Protein AF-X1Q7R1-F1 (afdb_monomer_lite)

Organism: NCBI:txid412755

Structure (mmCIF, N/CA/C/O backbone):
data_AF-X1Q7R1-F1
#
_entry.id   AF-X1Q7R1-F1
#
loop_
_atom_site.group_PDB
_atom_site.id
_atom_site.type_symbol
_atom_site.label_atom_id
_atom_site.label_alt_id
_atom_site.label_comp_id
_atom_site.label_asym_id
_atom_site.label_entity_id
_atom_site.label_seq_id
_atom_site.pdbx_PDB_ins_code
_atom_site.Cartn_x
_atom_site.Cartn_y
_atom_site.Cartn_z
_atom_site.occupancy
_atom_site.B_iso_or_equiv
_atom_site.auth_seq_id
_atom_site.auth_comp_id
_atom_site.auth_asym_id
_atom_site.auth_atom_id
_atom_site.pdbx_PDB_model_num
ATOM 1 N N . GLY A 1 1 ? 44.145 34.426 -79.438 1.00 54.50 1 GLY A N 1
ATOM 2 C CA . GLY A 1 1 ? 45.336 33.985 -80.182 1.00 54.50 1 GLY A CA 1
ATOM 3 C C . GLY A 1 1 ? 45.996 35.184 -80.822 1.00 54.50 1 GLY A C 1
ATOM 4 O O . GLY A 1 1 ? 45.306 35.967 -81.462 1.00 54.50 1 GLY A O 1
ATOM 5 N N . ILE A 1 2 ? 47.296 35.369 -80.606 1.00 55.16 2 ILE A N 1
ATOM 6 C CA . ILE A 1 2 ? 48.091 36.354 -81.346 1.00 55.16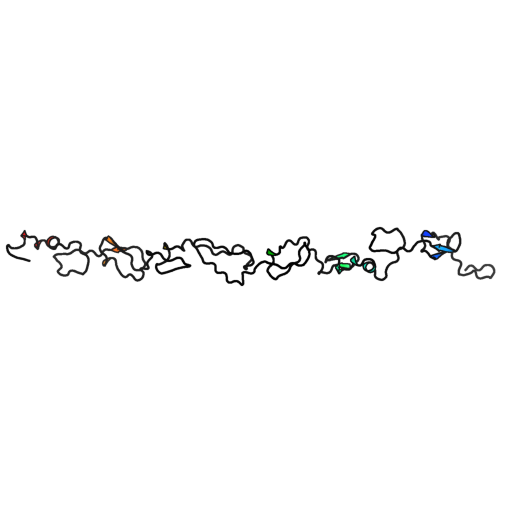 2 ILE A CA 1
ATOM 7 C C . ILE A 1 2 ? 48.319 35.793 -82.758 1.00 55.16 2 ILE A C 1
ATOM 9 O O . ILE A 1 2 ? 48.769 34.658 -82.904 1.00 55.16 2 ILE A O 1
ATOM 13 N N . THR A 1 3 ? 47.990 36.565 -83.794 1.00 56.38 3 THR A N 1
ATOM 14 C CA . THR A 1 3 ? 48.302 36.222 -85.189 1.00 56.38 3 THR A CA 1
ATOM 15 C C . THR A 1 3 ? 49.671 36.800 -85.524 1.00 56.38 3 THR A C 1
ATOM 17 O O . THR A 1 3 ? 49.836 38.018 -85.554 1.00 56.38 3 THR A O 1
ATOM 20 N N . ILE A 1 4 ? 50.654 35.942 -85.782 1.00 55.91 4 ILE A N 1
ATOM 21 C CA . ILE A 1 4 ? 51.990 36.339 -86.244 1.00 55.91 4 ILE A CA 1
ATOM 22 C C . ILE A 1 4 ? 52.207 35.717 -87.628 1.00 55.91 4 ILE A C 1
ATOM 24 O O . ILE A 1 4 ? 52.031 34.517 -87.815 1.00 55.91 4 ILE A O 1
ATOM 28 N N . PHE A 1 5 ? 52.539 36.558 -88.613 1.00 65.31 5 PHE A N 1
ATOM 29 C CA . PHE A 1 5 ? 52.793 36.182 -90.016 1.00 65.31 5 PHE A CA 1
ATOM 30 C C . PHE A 1 5 ? 51.680 35.365 -90.706 1.00 65.31 5 PHE A C 1
ATOM 32 O O . PHE A 1 5 ? 51.959 34.447 -91.468 1.00 65.31 5 PHE A O 1
ATOM 39 N N . GLY A 1 6 ? 50.407 35.701 -90.473 1.00 63.41 6 GLY A N 1
ATOM 40 C CA . GLY A 1 6 ? 49.283 35.133 -91.236 1.00 63.41 6 GLY A CA 1
ATOM 41 C C . GLY A 1 6 ? 48.842 33.724 -90.824 1.00 63.41 6 GLY A C 1
ATOM 42 O O . GLY A 1 6 ? 47.849 33.231 -91.353 1.00 63.41 6 GLY A O 1
ATOM 43 N N . PHE A 1 7 ? 49.505 33.106 -89.846 1.00 62.16 7 PHE A N 1
ATOM 44 C CA . PHE A 1 7 ? 49.029 31.885 -89.203 1.00 62.16 7 PHE A CA 1
ATOM 45 C C . PHE A 1 7 ? 48.271 32.258 -87.926 1.00 62.16 7 PHE A C 1
ATOM 47 O O . PHE A 1 7 ? 48.787 32.978 -87.067 1.00 62.16 7 PHE A O 1
ATOM 54 N N . ALA A 1 8 ? 47.023 31.800 -87.807 1.00 64.31 8 ALA A N 1
ATOM 55 C CA . ALA A 1 8 ? 46.281 31.917 -86.559 1.00 64.31 8 ALA A CA 1
ATOM 56 C C . ALA A 1 8 ? 46.995 31.068 -85.497 1.00 64.31 8 ALA A C 1
ATOM 58 O O . ALA A 1 8 ? 47.149 29.860 -85.675 1.00 64.31 8 ALA A O 1
ATOM 59 N N . GLY A 1 9 ? 47.466 31.694 -84.415 1.00 63.53 9 GLY A N 1
ATOM 60 C CA . GLY A 1 9 ? 47.992 30.952 -83.271 1.00 63.53 9 GLY A CA 1
ATOM 61 C C . GLY A 1 9 ? 46.927 29.998 -82.723 1.00 63.53 9 GLY A C 1
ATOM 62 O O . GLY A 1 9 ? 45.750 30.365 -82.675 1.00 63.53 9 GLY A O 1
ATOM 63 N N . SER A 1 10 ? 47.340 28.788 -82.327 1.00 66.06 10 SER A N 1
ATOM 64 C CA . SER A 1 10 ? 46.443 27.797 -81.720 1.00 66.06 10 SER A CA 1
ATOM 65 C C . SER A 1 10 ? 45.723 28.404 -80.513 1.00 66.06 10 SER A C 1
ATOM 67 O O . SER A 1 10 ? 46.339 29.092 -79.695 1.00 66.06 10 SER A O 1
ATOM 69 N N . ALA A 1 11 ? 44.415 28.167 -80.413 1.00 61.50 11 ALA A N 1
ATOM 70 C CA . ALA A 1 11 ? 43.611 28.616 -79.280 1.00 61.50 11 ALA A CA 1
ATOM 71 C C . ALA A 1 11 ? 43.957 27.870 -77.976 1.00 61.50 11 ALA A C 1
ATOM 73 O O . ALA A 1 11 ? 43.590 28.346 -76.908 1.00 61.50 11 ALA A O 1
ATOM 74 N N . ASP A 1 12 ? 44.717 26.773 -78.060 1.00 69.81 12 ASP A N 1
ATOM 75 C CA . ASP A 1 12 ? 44.981 25.867 -76.935 1.00 69.81 12 ASP A CA 1
ATOM 76 C C . ASP A 1 12 ? 46.267 26.191 -76.152 1.00 69.81 12 ASP A C 1
ATOM 78 O O . ASP A 1 12 ? 46.692 25.413 -75.295 1.00 69.81 12 ASP A O 1
ATOM 82 N N . VAL A 1 13 ? 46.910 27.336 -76.413 1.00 68.56 13 VAL A N 1
ATOM 83 C CA . VAL A 1 13 ? 48.087 27.770 -75.642 1.00 68.56 13 VAL A CA 1
ATOM 84 C C . VAL A 1 13 ? 47.630 28.342 -74.300 1.00 68.56 13 VAL A C 1
ATOM 86 O O . VAL A 1 13 ? 47.214 29.497 -74.217 1.00 68.56 13 VAL A O 1
ATOM 89 N N . HIS A 1 14 ? 47.722 27.527 -73.252 1.00 73.50 14 HIS A N 1
ATOM 90 C CA . HIS A 1 14 ? 47.430 27.928 -71.880 1.00 73.50 14 HIS A CA 1
ATOM 91 C C . HIS A 1 14 ? 48.724 28.339 -71.165 1.00 73.50 14 HIS A C 1
ATOM 93 O O . HIS A 1 14 ? 49.717 27.613 -71.199 1.00 73.50 14 HIS A O 1
ATOM 99 N N . ASP A 1 15 ? 48.719 29.512 -70.525 1.00 81.75 15 ASP A N 1
ATOM 100 C CA . ASP A 1 15 ? 49.804 29.929 -69.634 1.00 81.75 15 ASP A CA 1
ATOM 101 C C . ASP A 1 15 ? 49.715 29.130 -68.329 1.00 81.75 15 ASP A C 1
ATOM 103 O O . ASP A 1 15 ? 48.761 29.270 -67.565 1.00 81.75 15 ASP A O 1
ATOM 107 N N . ILE A 1 16 ? 50.708 28.275 -68.094 1.00 84.56 16 ILE A N 1
ATOM 108 C CA . ILE A 1 16 ? 50.808 27.435 -66.896 1.00 84.56 16 ILE A CA 1
ATOM 109 C C . ILE A 1 16 ? 51.836 27.964 -65.892 1.00 84.56 16 ILE A C 1
ATOM 111 O O . ILE A 1 16 ? 52.126 27.280 -64.918 1.00 84.56 16 ILE A O 1
ATOM 115 N N . SER A 1 17 ? 52.394 29.164 -66.092 1.00 84.69 17 SER A N 1
ATOM 116 C CA . SER A 1 17 ? 53.493 29.705 -65.271 1.00 84.69 17 SER A CA 1
ATOM 117 C C . SER A 1 17 ? 53.159 29.865 -63.780 1.00 84.69 17 SER A C 1
ATOM 119 O O . SER A 1 17 ? 54.070 29.907 -62.956 1.00 84.69 17 SER A O 1
ATOM 121 N N . GLY A 1 18 ? 51.870 29.911 -63.426 1.00 85.56 18 GLY A N 1
ATOM 122 C CA . GLY A 1 18 ? 51.379 29.955 -62.045 1.00 85.56 18 GLY A CA 1
ATOM 123 C C . GLY A 1 18 ? 51.021 28.598 -61.423 1.00 85.56 18 GLY A C 1
ATOM 124 O O . GLY A 1 18 ? 50.529 28.579 -60.298 1.00 85.56 18 GLY A O 1
ATOM 125 N N . ALA A 1 19 ? 51.208 27.474 -62.122 1.00 88.06 19 ALA A N 1
ATOM 126 C CA . ALA A 1 19 ? 50.855 26.155 -61.599 1.00 88.06 19 ALA A CA 1
ATOM 127 C C . ALA A 1 19 ? 51.836 25.697 -60.501 1.00 88.06 19 ALA A C 1
ATOM 129 O O . ALA A 1 19 ? 53.045 25.642 -60.726 1.00 88.06 19 ALA A O 1
ATOM 130 N N . THR A 1 20 ? 51.312 25.336 -59.324 1.00 90.12 20 THR A N 1
ATOM 131 C CA . THR A 1 20 ? 52.113 24.922 -58.152 1.00 90.12 20 THR A CA 1
ATOM 132 C C . THR A 1 20 ? 51.931 23.463 -57.743 1.00 90.12 20 THR A C 1
ATOM 134 O O . THR A 1 20 ? 52.657 23.006 -56.867 1.00 90.12 20 THR A O 1
ATOM 137 N N . ALA A 1 21 ? 50.982 22.745 -58.350 1.00 89.50 21 ALA A N 1
ATOM 138 C CA . ALA A 1 21 ? 50.680 21.364 -57.993 1.00 89.50 21 ALA A CA 1
ATOM 139 C C . ALA A 1 21 ? 51.880 20.434 -58.239 1.00 89.50 21 ALA A C 1
ATOM 141 O O . ALA A 1 21 ? 52.551 20.519 -59.275 1.00 89.50 21 ALA A O 1
ATOM 142 N N . ILE A 1 22 ? 52.127 19.523 -57.301 1.00 89.94 22 ILE A N 1
ATOM 143 C CA . ILE A 1 22 ? 53.096 18.425 -57.446 1.00 89.94 22 ILE A CA 1
ATOM 144 C C . ILE A 1 22 ? 52.381 17.078 -57.613 1.00 89.94 22 ILE A C 1
ATOM 146 O O . ILE A 1 22 ? 51.197 16.964 -57.324 1.00 89.94 22 ILE A O 1
ATOM 150 N N . GLU A 1 23 ? 53.099 16.032 -58.042 1.00 90.12 23 GLU A N 1
ATOM 151 C CA . GLU A 1 23 ? 52.512 14.690 -58.242 1.00 90.12 23 GLU A CA 1
ATOM 152 C C . GLU A 1 23 ? 51.790 14.178 -56.986 1.00 90.12 23 GLU A C 1
ATOM 154 O O . GLU A 1 23 ? 50.671 13.693 -57.086 1.00 90.12 23 GLU A O 1
ATOM 159 N N . ALA A 1 24 ? 52.358 14.396 -55.795 1.00 89.75 24 ALA A N 1
ATOM 160 C CA . ALA A 1 24 ? 51.752 13.981 -54.526 1.00 89.75 24 ALA A CA 1
ATOM 161 C C . ALA A 1 24 ? 50.491 14.775 -54.118 1.00 89.75 24 ALA A C 1
ATOM 163 O O . ALA A 1 24 ? 49.830 14.404 -53.152 1.00 89.75 24 ALA A O 1
ATOM 164 N N . GLU A 1 25 ? 50.165 15.870 -54.812 1.00 89.94 25 GLU A N 1
ATOM 165 C CA . GLU A 1 25 ? 48.975 16.702 -54.568 1.00 89.94 25 GLU A CA 1
ATOM 166 C C . GLU A 1 25 ? 47.836 16.417 -55.559 1.00 89.94 25 GLU A C 1
ATOM 168 O O . GLU A 1 25 ? 46.730 16.931 -55.392 1.00 89.94 25 GLU A O 1
ATOM 173 N N . VAL A 1 26 ? 48.089 15.587 -56.573 1.00 91.19 26 VAL A N 1
ATOM 174 C CA . VAL A 1 26 ? 47.114 15.203 -57.597 1.00 91.19 26 VAL A CA 1
ATOM 175 C C . VAL A 1 26 ? 46.767 13.728 -57.417 1.00 91.19 26 VAL A C 1
ATOM 177 O O . VAL A 1 26 ? 47.651 12.919 -57.136 1.00 91.19 26 VAL A O 1
ATOM 180 N N . ILE A 1 27 ? 45.480 13.393 -57.552 1.00 91.06 27 ILE A N 1
ATOM 181 C CA . ILE A 1 27 ? 44.954 12.025 -57.410 1.00 91.06 27 ILE A CA 1
ATOM 182 C C . ILE A 1 27 ? 45.716 11.071 -58.338 1.00 91.06 27 ILE A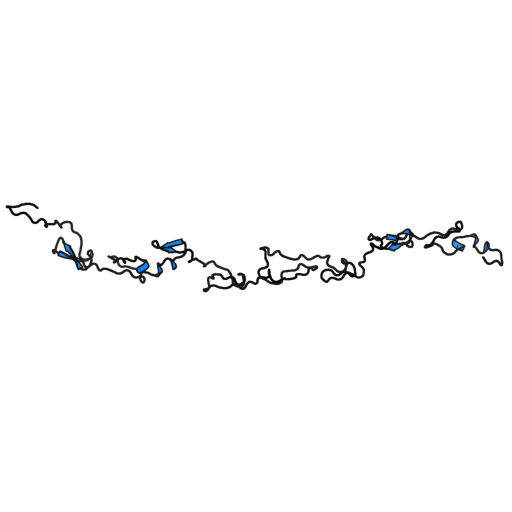 C 1
ATOM 184 O O . ILE A 1 27 ? 46.069 11.437 -59.459 1.00 91.06 27 ILE A O 1
ATOM 188 N N . GLU A 1 28 ? 46.000 9.867 -57.848 1.00 91.62 28 GLU A N 1
ATOM 189 C CA . GLU A 1 28 ? 46.624 8.796 -58.622 1.00 91.62 28 GLU A CA 1
ATOM 190 C C . GLU A 1 28 ? 45.906 8.593 -59.965 1.00 91.62 28 GLU A C 1
ATOM 192 O O . GLU A 1 28 ? 44.681 8.669 -60.048 1.00 91.62 28 GLU A O 1
ATOM 197 N N . ASP A 1 29 ? 46.686 8.391 -61.026 1.00 91.44 29 ASP A N 1
ATOM 198 C CA . ASP A 1 29 ? 46.235 8.238 -62.417 1.00 91.44 29 ASP A CA 1
ATOM 199 C C . ASP A 1 29 ? 45.603 9.479 -63.089 1.00 91.44 29 ASP A C 1
ATOM 201 O O . ASP A 1 29 ? 45.438 9.484 -64.312 1.00 91.44 29 ASP A O 1
ATOM 205 N N . GLU A 1 30 ? 45.349 10.577 -62.366 1.00 93.12 30 GLU A N 1
ATOM 206 C CA . GLU A 1 30 ? 44.906 11.844 -62.966 1.00 93.12 30 GLU A CA 1
ATOM 207 C C . GLU A 1 30 ? 46.080 12.641 -63.549 1.00 93.12 30 GLU A C 1
ATOM 209 O O . GLU A 1 30 ? 47.148 12.766 -62.943 1.00 93.12 30 GLU A O 1
ATOM 214 N N . THR A 1 31 ? 45.892 13.220 -64.740 1.00 92.94 31 THR A N 1
ATOM 215 C CA . THR A 1 31 ? 46.953 13.977 -65.429 1.00 92.94 31 THR A CA 1
ATOM 216 C C . THR A 1 31 ? 46.813 15.485 -65.261 1.00 92.94 31 THR A C 1
ATOM 218 O O . THR A 1 31 ? 45.710 16.025 -65.328 1.00 92.94 31 THR A O 1
ATOM 221 N N . PHE A 1 32 ? 47.937 16.191 -65.130 1.00 90.12 32 PHE A N 1
ATOM 222 C CA . PHE A 1 32 ? 47.973 17.651 -65.044 1.00 90.12 32 PHE A CA 1
ATOM 223 C C . PHE A 1 32 ? 49.158 18.249 -65.815 1.00 90.12 32 PHE A C 1
ATOM 225 O O . PHE A 1 32 ? 50.184 17.601 -66.036 1.00 90.12 32 PHE A O 1
ATOM 232 N N . TYR A 1 33 ? 49.022 19.512 -66.230 1.00 87.50 33 TYR A N 1
ATOM 233 C CA . TYR A 1 33 ? 50.104 20.266 -66.865 1.00 87.50 33 TYR A CA 1
ATOM 234 C C . TYR A 1 33 ? 51.007 20.898 -65.802 1.00 87.50 33 TYR A C 1
ATOM 236 O O . TYR A 1 33 ? 50.552 21.723 -65.011 1.00 87.50 33 TYR A O 1
ATOM 244 N N . ALA A 1 34 ? 52.294 20.545 -65.809 1.00 85.69 34 ALA A N 1
ATOM 245 C CA . ALA A 1 34 ? 53.288 21.103 -64.898 1.00 85.69 34 ALA A CA 1
ATOM 246 C C . ALA A 1 34 ? 54.211 22.108 -65.607 1.00 85.69 34 ALA A C 1
ATOM 248 O O . ALA A 1 34 ? 54.550 21.939 -66.778 1.00 85.69 34 ALA A O 1
ATOM 249 N N . VAL A 1 35 ? 54.684 23.124 -64.870 1.00 84.00 35 VAL A N 1
ATOM 250 C CA . VAL A 1 35 ? 55.625 24.154 -65.372 1.00 84.00 35 VAL A CA 1
ATOM 251 C C . VAL A 1 35 ? 56.908 23.535 -65.946 1.00 84.00 35 VAL A C 1
ATOM 253 O O . VAL A 1 35 ? 57.518 24.084 -66.861 1.00 84.00 35 VAL A O 1
ATOM 256 N N . SER A 1 36 ? 57.315 22.375 -65.423 1.00 76.25 36 SER A N 1
ATOM 257 C CA . SER A 1 36 ? 58.468 21.599 -65.877 1.00 76.25 36 SER A CA 1
ATOM 258 C C . SER A 1 36 ? 58.073 20.136 -66.070 1.00 76.25 36 SER A C 1
ATOM 260 O O . SER A 1 36 ? 57.360 19.574 -65.240 1.00 76.25 36 SER A O 1
ATOM 262 N N . GLY A 1 37 ? 58.553 19.514 -67.150 1.00 72.44 37 GLY A N 1
ATOM 263 C CA . GLY A 1 37 ? 58.340 18.087 -67.424 1.00 72.44 37 GLY A CA 1
ATOM 264 C C . GLY A 1 37 ? 57.103 17.742 -68.260 1.00 72.44 37 GLY A C 1
ATOM 265 O O . GLY A 1 37 ? 56.910 16.572 -68.567 1.00 72.44 37 GLY A O 1
ATOM 266 N N . GLY A 1 38 ? 56.307 18.726 -68.693 1.00 83.12 38 GLY A N 1
ATOM 267 C CA . GLY A 1 38 ? 55.138 18.492 -69.547 1.00 83.12 38 GLY A CA 1
ATOM 268 C C . GLY A 1 38 ? 53.928 17.963 -68.771 1.00 83.12 38 GLY A C 1
ATOM 269 O O . GLY A 1 38 ? 53.628 18.453 -67.683 1.00 83.12 38 GLY A O 1
ATOM 270 N N . ILE A 1 39 ? 53.205 17.003 -69.357 1.00 88.31 39 ILE A N 1
ATOM 271 C CA . ILE A 1 39 ? 52.073 16.333 -68.701 1.00 88.31 39 ILE A CA 1
ATOM 272 C C . ILE A 1 39 ? 52.629 15.351 -67.667 1.00 88.31 39 ILE A C 1
ATOM 274 O O . ILE A 1 39 ? 53.458 14.507 -68.005 1.00 88.31 39 ILE A O 1
ATOM 278 N N . ARG A 1 40 ? 52.164 15.463 -66.422 1.00 91.56 40 ARG A N 1
ATOM 279 C CA . ARG A 1 40 ? 52.506 14.563 -65.313 1.00 91.56 40 ARG A CA 1
ATOM 280 C C . ARG A 1 40 ? 51.253 13.861 -64.810 1.00 91.56 40 ARG A C 1
ATOM 282 O O . ARG A 1 40 ? 50.147 14.347 -65.037 1.00 91.56 40 ARG A O 1
ATOM 289 N N . THR A 1 41 ? 51.450 12.754 -64.110 1.00 93.25 41 THR A N 1
ATOM 290 C CA . THR A 1 41 ? 50.382 11.971 -63.483 1.00 93.25 41 THR A CA 1
ATOM 291 C C . THR A 1 41 ? 50.496 12.098 -61.970 1.00 93.25 41 THR A C 1
ATOM 293 O O . THR A 1 41 ? 51.605 12.067 -61.434 1.00 93.25 41 THR A O 1
ATOM 296 N N . GLY A 1 42 ? 49.370 12.289 -61.289 1.00 93.12 42 GLY A N 1
ATOM 297 C CA . GLY A 1 42 ? 49.305 12.333 -59.837 1.00 93.12 42 GLY A CA 1
ATOM 298 C C . GLY A 1 42 ? 49.689 11.007 -59.186 1.00 93.12 42 GLY A C 1
ATOM 299 O O . GLY A 1 42 ? 49.641 9.946 -59.805 1.00 93.12 42 GLY A O 1
ATOM 300 N N . THR A 1 43 ? 50.096 11.080 -57.924 1.00 92.06 43 THR A N 1
ATOM 301 C CA . THR A 1 43 ? 50.469 9.932 -57.088 1.00 92.06 43 THR A CA 1
ATOM 302 C C . THR A 1 43 ? 49.764 9.947 -55.734 1.00 92.06 43 THR A C 1
ATOM 304 O O . THR A 1 43 ? 50.108 9.147 -54.864 1.00 92.06 43 THR A O 1
ATOM 307 N N . MET A 1 44 ? 48.811 10.861 -55.506 1.00 89.88 44 MET A N 1
ATOM 308 C CA . MET A 1 44 ? 48.042 10.884 -54.265 1.00 89.88 44 MET A CA 1
ATOM 309 C C . MET A 1 44 ? 47.094 9.680 -54.231 1.00 89.88 44 MET A C 1
ATOM 311 O O . MET A 1 44 ? 46.168 9.619 -55.043 1.00 89.88 44 MET A O 1
ATOM 315 N N . PRO A 1 45 ? 47.271 8.747 -53.284 1.00 88.06 45 PRO A N 1
ATOM 316 C CA . PRO A 1 45 ? 46.411 7.580 -53.209 1.00 88.06 45 PRO A CA 1
ATOM 317 C C . PRO A 1 45 ? 45.004 7.985 -52.769 1.00 88.06 45 PRO A C 1
ATOM 319 O O . PRO A 1 45 ? 44.828 8.864 -51.921 1.00 88.06 45 PRO A O 1
ATOM 322 N N . ILE A 1 46 ? 44.001 7.285 -53.293 1.00 85.31 46 ILE A N 1
ATOM 323 C CA . ILE A 1 46 ? 42.648 7.320 -52.740 1.00 85.31 46 ILE A CA 1
ATOM 324 C C . ILE A 1 46 ? 42.608 6.356 -51.555 1.00 85.31 46 ILE A C 1
ATOM 326 O O . ILE A 1 46 ? 42.835 5.157 -51.713 1.00 85.31 46 ILE A O 1
ATOM 330 N N . VAL A 1 47 ? 42.318 6.879 -50.364 1.00 83.88 47 VAL A N 1
ATOM 331 C CA . VAL A 1 47 ? 42.270 6.076 -49.135 1.00 83.88 47 VAL A CA 1
ATOM 332 C C . VAL A 1 47 ? 40.826 5.887 -48.682 1.00 83.88 47 VAL A C 1
ATOM 334 O O . VAL A 1 47 ? 40.097 6.860 -48.485 1.00 83.88 47 VAL A O 1
ATOM 337 N N . GLU A 1 48 ? 40.413 4.641 -48.463 1.00 80.62 48 GLU A N 1
ATOM 338 C CA . GLU A 1 48 ? 39.096 4.332 -47.899 1.00 80.62 48 GLU A CA 1
ATOM 339 C C . GLU A 1 48 ? 39.014 4.694 -46.407 1.00 80.62 48 GLU A C 1
ATOM 341 O O . GLU A 1 48 ? 39.959 4.495 -45.639 1.00 80.62 48 GLU A O 1
ATOM 346 N N . ILE A 1 49 ? 37.857 5.208 -45.988 1.00 83.50 49 ILE A N 1
ATOM 347 C CA . ILE A 1 49 ? 37.508 5.377 -44.572 1.00 83.50 49 ILE A CA 1
ATOM 348 C C . ILE A 1 49 ? 36.834 4.083 -44.103 1.00 83.50 49 ILE A C 1
ATOM 350 O O . ILE A 1 49 ? 35.944 3.578 -44.783 1.00 83.50 49 ILE A O 1
ATOM 354 N N . THR A 1 50 ? 37.233 3.540 -42.948 1.00 80.12 50 THR A N 1
ATOM 355 C CA . THR A 1 50 ? 36.688 2.275 -42.419 1.00 80.12 50 THR A CA 1
ATOM 356 C C . THR A 1 50 ? 36.342 2.398 -40.936 1.00 80.12 50 THR A C 1
ATOM 358 O O . THR A 1 50 ? 37.083 2.994 -40.169 1.00 80.12 50 THR A O 1
ATOM 361 N N . ALA A 1 51 ? 35.269 1.770 -40.464 1.00 81.81 51 ALA A N 1
ATOM 362 C CA . ALA A 1 51 ? 34.833 1.877 -39.062 1.00 81.81 51 ALA A CA 1
ATOM 363 C C . ALA A 1 51 ? 35.806 1.309 -37.993 1.00 81.81 51 ALA A C 1
ATOM 365 O O . ALA A 1 51 ? 35.443 1.197 -36.827 1.00 81.81 51 ALA A O 1
ATOM 366 N N . VAL A 1 52 ? 37.019 0.885 -38.365 1.00 78.25 52 VAL A N 1
ATOM 367 C CA . VAL A 1 52 ? 37.946 0.130 -37.500 1.00 78.25 52 VAL A CA 1
ATOM 368 C C . VAL A 1 52 ? 39.117 0.979 -36.989 1.00 78.25 52 VAL A C 1
ATOM 370 O O . VAL A 1 52 ? 39.879 0.522 -36.139 1.00 78.25 52 VAL A O 1
ATOM 373 N N . ASN A 1 53 ? 39.303 2.196 -37.506 1.00 71.25 53 ASN A N 1
ATOM 374 C CA . ASN A 1 53 ? 40.428 3.049 -37.137 1.00 71.25 53 ASN A CA 1
ATOM 375 C C . ASN A 1 53 ? 40.006 4.522 -37.083 1.00 71.25 53 ASN A C 1
ATOM 377 O O . ASN A 1 53 ? 39.513 5.053 -38.072 1.00 71.25 53 ASN A O 1
ATOM 381 N N . ASP A 1 54 ? 40.250 5.182 -35.953 1.00 78.31 54 ASP A N 1
ATOM 382 C CA . ASP A 1 54 ? 39.979 6.616 -35.773 1.00 78.31 54 ASP A CA 1
ATOM 383 C C . ASP A 1 54 ? 41.120 7.496 -36.322 1.00 78.31 54 ASP A C 1
ATOM 385 O O . ASP A 1 54 ? 40.971 8.710 -36.475 1.00 78.31 54 ASP A O 1
ATOM 389 N N . ASN A 1 55 ? 42.268 6.892 -36.647 1.00 81.69 55 ASN A N 1
ATOM 390 C CA . ASN A 1 55 ? 43.436 7.575 -37.187 1.00 81.69 55 ASN A CA 1
ATOM 391 C C . ASN A 1 55 ? 43.528 7.395 -38.705 1.00 81.69 55 ASN A C 1
ATOM 393 O O . ASN A 1 55 ? 43.838 6.309 -39.200 1.00 81.69 55 ASN A O 1
ATOM 397 N N . TYR A 1 56 ? 43.392 8.505 -39.428 1.00 81.38 56 TYR A N 1
ATOM 398 C CA . TYR A 1 56 ? 43.586 8.565 -40.875 1.00 81.38 56 TYR A CA 1
ATOM 399 C C . TYR A 1 56 ? 44.796 9.419 -41.234 1.00 81.38 56 TYR A C 1
ATOM 401 O O . TYR A 1 56 ? 45.071 10.439 -40.599 1.00 81.38 56 TYR A O 1
ATOM 409 N N . LEU A 1 57 ? 45.535 8.983 -42.257 1.00 79.00 57 LEU A N 1
ATOM 410 C CA . LEU A 1 57 ? 46.584 9.800 -42.859 1.00 79.00 57 LEU A CA 1
ATOM 411 C C . LEU A 1 57 ? 45.945 11.005 -43.553 1.00 79.00 57 LEU A C 1
ATOM 413 O O . LEU A 1 57 ? 44.874 10.886 -44.138 1.00 79.00 57 LEU A O 1
ATOM 417 N N . ALA A 1 58 ? 46.614 12.157 -43.511 1.00 76.00 58 ALA A N 1
ATOM 418 C CA . ALA A 1 58 ? 46.169 13.320 -44.269 1.00 76.00 58 ALA A CA 1
ATOM 419 C C . ALA A 1 58 ? 46.205 13.010 -45.776 1.00 76.00 58 ALA A C 1
ATOM 421 O O . ALA A 1 58 ? 47.221 12.529 -46.279 1.00 76.00 58 ALA A O 1
ATOM 422 N N . GLY A 1 59 ? 45.118 13.300 -46.489 1.00 79.88 59 GLY A N 1
ATOM 423 C CA . GLY A 1 59 ? 45.009 13.030 -47.920 1.00 79.88 59 GLY A CA 1
ATOM 424 C C . GLY A 1 59 ? 43.570 13.081 -48.425 1.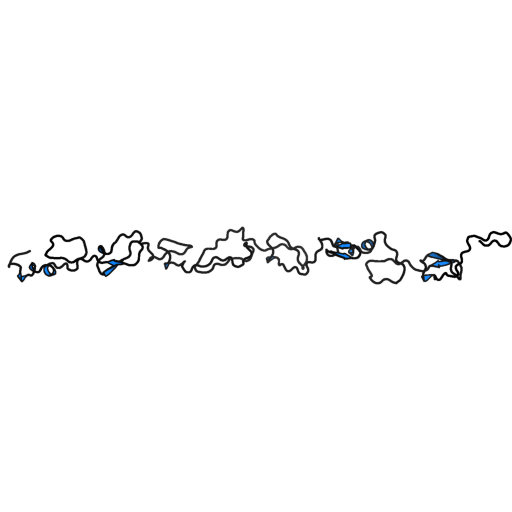00 79.88 59 GLY A C 1
ATOM 425 O O . GLY A 1 59 ? 42.669 13.564 -47.734 1.00 79.88 59 GLY A O 1
ATOM 426 N N . TYR A 1 60 ? 43.369 12.591 -49.648 1.00 83.88 60 TYR A N 1
ATOM 427 C CA . TYR A 1 60 ? 42.051 12.451 -50.253 1.00 83.88 60 TYR A CA 1
ATOM 428 C C . TYR A 1 60 ? 41.401 11.126 -49.841 1.00 83.88 60 TYR A C 1
ATOM 430 O O . TYR A 1 60 ? 41.971 10.047 -50.018 1.00 83.88 60 TYR A O 1
ATOM 438 N N . HIS A 1 61 ? 40.173 11.217 -49.338 1.00 85.88 61 HIS A N 1
ATOM 439 C CA . HIS A 1 61 ? 39.345 10.067 -49.008 1.00 85.88 61 HIS A CA 1
ATOM 440 C C . HIS A 1 61 ? 38.137 10.024 -49.933 1.00 85.88 61 HIS A C 1
ATOM 442 O O . HIS A 1 61 ? 37.408 11.014 -50.047 1.00 85.88 61 HIS A O 1
ATOM 448 N N . ALA A 1 62 ? 37.908 8.878 -50.573 1.00 82.00 62 ALA A N 1
ATOM 449 C CA . ALA A 1 62 ? 36.683 8.679 -51.332 1.00 82.00 62 ALA A CA 1
ATOM 450 C C . ALA A 1 62 ? 35.488 8.674 -50.367 1.00 82.00 62 ALA A C 1
ATOM 452 O O . ALA A 1 62 ? 35.462 7.921 -49.394 1.00 82.00 62 ALA A O 1
ATOM 453 N N . GLY A 1 63 ? 34.508 9.541 -50.622 1.00 78.25 63 GLY A N 1
ATOM 454 C CA . GLY A 1 63 ? 33.242 9.521 -49.895 1.00 78.25 63 GLY A CA 1
ATOM 455 C C . GLY A 1 63 ? 32.365 8.353 -50.343 1.00 78.25 63 GLY A C 1
ATOM 456 O O . GLY A 1 63 ? 32.400 7.956 -51.506 1.00 78.25 63 GLY A O 1
ATOM 457 N N . ASP A 1 64 ? 31.535 7.844 -49.435 1.00 80.94 64 ASP A N 1
ATOM 458 C CA . ASP A 1 64 ? 30.505 6.856 -49.755 1.00 80.94 64 ASP A CA 1
ATOM 459 C C . ASP A 1 64 ? 29.170 7.559 -50.063 1.00 80.94 64 ASP A C 1
ATOM 461 O O . ASP A 1 64 ? 28.749 8.466 -49.338 1.00 80.94 64 ASP A O 1
ATOM 465 N N . GLY A 1 65 ? 28.482 7.146 -51.134 1.00 80.94 65 GLY A N 1
ATOM 466 C CA . GLY A 1 65 ? 27.191 7.717 -51.541 1.00 80.94 65 GLY A CA 1
ATOM 467 C C . GLY A 1 65 ? 26.059 7.512 -50.521 1.00 80.94 65 GLY A C 1
ATOM 468 O O . GLY A 1 65 ? 25.068 8.241 -50.556 1.00 80.94 65 GLY A O 1
ATOM 469 N N . GLY A 1 66 ? 26.208 6.554 -49.603 1.00 81.94 66 GLY A N 1
ATOM 470 C CA . GLY A 1 66 ? 25.340 6.313 -48.450 1.00 81.94 66 GLY A CA 1
ATOM 471 C C . GLY A 1 66 ? 25.733 7.082 -47.179 1.00 81.94 66 GLY A C 1
ATOM 472 O O . GLY A 1 66 ? 25.030 6.987 -46.172 1.00 81.94 66 GLY A O 1
ATOM 473 N N . GLY A 1 67 ? 26.816 7.867 -47.210 1.00 84.31 67 GLY A N 1
ATOM 474 C CA . GLY A 1 67 ? 27.297 8.673 -46.085 1.00 84.31 67 GLY A CA 1
ATOM 475 C C . GLY A 1 67 ? 27.969 7.862 -44.967 1.00 84.31 67 GLY A C 1
ATOM 476 O O . GLY A 1 67 ? 28.247 6.675 -45.102 1.00 84.31 67 GLY A O 1
ATOM 477 N N . LEU A 1 68 ? 28.229 8.504 -43.822 1.00 83.69 68 LEU A N 1
ATOM 478 C CA . LEU A 1 68 ? 28.987 7.895 -42.714 1.00 83.69 68 LEU A CA 1
ATOM 479 C C . LEU A 1 68 ? 28.322 6.645 -42.111 1.00 83.69 68 LEU A C 1
ATOM 481 O O . LEU A 1 68 ? 29.024 5.758 -41.641 1.00 83.69 68 LEU A O 1
ATOM 485 N N . ALA A 1 69 ? 26.991 6.536 -42.154 1.00 83.00 69 ALA A N 1
ATOM 486 C CA . ALA A 1 69 ? 26.281 5.352 -41.660 1.00 83.00 69 ALA A CA 1
ATOM 487 C C . ALA A 1 69 ? 26.439 4.117 -42.567 1.00 83.00 69 ALA A C 1
ATOM 489 O O . ALA A 1 69 ? 26.207 2.998 -42.113 1.00 83.00 69 ALA A O 1
ATOM 490 N N . ALA A 1 70 ? 26.826 4.305 -43.835 1.00 85.50 70 ALA A N 1
ATOM 491 C CA . ALA A 1 70 ? 27.213 3.202 -44.714 1.00 85.50 70 ALA A CA 1
ATOM 492 C C . ALA A 1 70 ? 28.622 2.683 -44.384 1.00 85.50 70 ALA A C 1
ATOM 494 O O . ALA A 1 70 ? 28.899 1.500 -44.564 1.00 85.50 70 ALA A O 1
ATOM 495 N N . ILE A 1 71 ? 29.481 3.559 -43.855 1.00 87.06 71 ILE A N 1
ATOM 496 C CA . ILE A 1 71 ? 30.848 3.235 -43.436 1.00 87.06 71 ILE A CA 1
ATOM 497 C C . ILE A 1 71 ? 30.854 2.577 -42.049 1.00 87.06 71 ILE A C 1
ATOM 499 O O . ILE A 1 71 ? 31.531 1.567 -41.861 1.00 87.06 71 ILE A O 1
ATOM 503 N N . ASP A 1 72 ? 30.090 3.114 -41.089 1.00 89.06 72 ASP A N 1
ATOM 504 C CA . ASP A 1 72 ? 29.925 2.547 -39.747 1.00 89.06 72 ASP A CA 1
ATOM 505 C C . ASP A 1 72 ? 28.445 2.338 -39.408 1.00 89.06 72 ASP A C 1
ATOM 507 O O . ASP A 1 72 ? 27.703 3.272 -39.091 1.00 89.06 72 ASP A O 1
ATOM 511 N N . VAL A 1 73 ? 28.026 1.072 -39.409 1.00 88.06 73 VAL A N 1
ATOM 512 C CA . VAL A 1 73 ? 26.664 0.667 -39.038 1.00 88.06 73 VAL A CA 1
ATOM 513 C C . VAL A 1 73 ? 26.309 1.048 -37.595 1.00 88.06 73 VAL A C 1
ATOM 515 O O . VAL A 1 73 ? 25.130 1.219 -37.275 1.00 88.06 73 VAL A O 1
ATOM 518 N N . ASN A 1 74 ? 27.301 1.234 -36.716 1.00 88.88 74 ASN A N 1
ATOM 519 C CA . ASN A 1 74 ? 27.060 1.670 -35.345 1.00 88.88 74 ASN A CA 1
ATOM 520 C C . ASN A 1 74 ? 26.550 3.115 -35.277 1.00 88.88 74 ASN A C 1
ATOM 522 O O . ASN A 1 74 ? 25.870 3.452 -34.312 1.00 88.88 74 ASN A O 1
ATOM 526 N N . LEU A 1 75 ? 26.764 3.934 -36.315 1.00 90.12 75 LEU A N 1
ATOM 527 C CA . LEU A 1 75 ? 26.232 5.298 -36.407 1.00 90.12 75 LEU A CA 1
ATOM 528 C C . LEU A 1 75 ? 24.722 5.342 -36.727 1.00 90.12 75 LEU A C 1
ATOM 530 O O . LEU A 1 75 ? 24.119 6.414 -36.799 1.00 90.12 75 LEU A O 1
ATOM 534 N N . ALA A 1 76 ? 24.068 4.190 -36.899 1.00 90.31 76 ALA A N 1
ATOM 535 C CA . ALA A 1 76 ? 22.620 4.135 -37.050 1.00 90.31 76 ALA A CA 1
ATOM 536 C C . ALA A 1 76 ? 21.903 4.762 -35.840 1.00 90.31 76 ALA A C 1
ATOM 538 O O . ALA A 1 76 ? 22.240 4.495 -34.688 1.00 90.31 76 ALA A O 1
ATOM 539 N N . ALA A 1 77 ? 20.835 5.527 -36.102 1.00 91.38 77 ALA A N 1
ATOM 540 C CA . ALA A 1 77 ? 20.054 6.210 -35.065 1.00 91.38 77 ALA A CA 1
ATOM 541 C C . ALA A 1 77 ? 19.614 5.275 -33.922 1.00 91.38 77 ALA A C 1
ATOM 543 O O . ALA A 1 77 ? 19.606 5.680 -32.767 1.00 91.38 77 ALA A O 1
ATOM 544 N N . ALA A 1 78 ? 19.310 4.008 -34.224 1.00 92.81 78 ALA A N 1
ATOM 545 C CA . ALA A 1 78 ? 18.900 2.999 -33.245 1.00 92.81 78 ALA A CA 1
ATOM 546 C C . ALA A 1 78 ? 19.964 2.652 -32.182 1.00 92.81 78 ALA A C 1
ATOM 548 O O . ALA A 1 78 ? 19.618 2.044 -31.174 1.00 92.81 78 ALA A O 1
ATOM 549 N N . ASN A 1 79 ? 21.225 3.036 -32.389 1.00 93.38 79 ASN A N 1
ATOM 550 C CA . ASN A 1 79 ? 22.319 2.827 -31.438 1.00 93.38 79 ASN A CA 1
ATOM 551 C C . ASN A 1 79 ? 22.667 4.102 -30.652 1.00 93.38 79 ASN A C 1
ATOM 553 O O . ASN A 1 79 ? 23.509 4.068 -29.757 1.00 93.38 79 ASN A O 1
ATOM 557 N N . ILE A 1 80 ? 22.042 5.232 -30.990 1.00 94.56 80 ILE A N 1
ATOM 558 C CA . ILE A 1 80 ? 22.312 6.539 -30.395 1.00 94.56 80 ILE A CA 1
ATOM 559 C C . ILE A 1 80 ? 21.269 6.810 -29.311 1.00 94.56 80 ILE A C 1
ATOM 561 O O . ILE A 1 80 ? 20.072 6.600 -29.513 1.00 94.56 80 ILE A O 1
ATOM 565 N N . LEU A 1 81 ? 21.722 7.301 -28.156 1.00 95.56 81 LEU A N 1
ATOM 566 C CA . LEU A 1 81 ? 20.848 7.676 -27.047 1.00 95.56 81 LEU A CA 1
ATOM 567 C C . LEU A 1 81 ? 19.828 8.745 -27.474 1.00 95.56 81 LEU A C 1
ATOM 569 O O . LEU A 1 81 ? 20.167 9.691 -28.186 1.00 95.56 81 LEU A O 1
ATOM 573 N N . SER A 1 82 ? 18.581 8.609 -27.019 1.00 95.69 82 SER A N 1
ATOM 574 C CA . SER A 1 82 ? 17.493 9.544 -27.312 1.00 95.69 82 SER A CA 1
ATOM 575 C C . SER A 1 82 ? 17.916 11.000 -27.107 1.00 95.69 82 SER A C 1
ATOM 577 O O . SER A 1 82 ? 18.388 11.378 -26.037 1.00 95.69 82 SER A O 1
ATOM 579 N N . GLY A 1 83 ? 17.697 11.836 -28.124 1.00 92.50 83 GLY A N 1
ATOM 580 C CA . GLY A 1 83 ? 18.013 13.268 -28.074 1.00 92.50 83 GLY A CA 1
ATOM 581 C C . GLY A 1 83 ? 19.489 13.619 -28.299 1.00 92.50 83 GLY A C 1
ATOM 582 O O . GLY A 1 83 ? 19.798 14.797 -28.477 1.00 92.50 83 GLY A O 1
ATOM 583 N N . VAL A 1 84 ? 20.392 12.635 -28.365 1.00 96.31 84 VAL A N 1
ATOM 584 C CA . VAL A 1 84 ? 21.777 12.842 -28.808 1.00 96.31 84 VAL A CA 1
ATOM 585 C C . VAL A 1 84 ? 21.806 12.910 -30.335 1.00 96.31 84 VAL A C 1
ATOM 587 O O . VAL A 1 84 ? 21.181 12.095 -31.013 1.00 96.31 84 VAL A O 1
ATOM 590 N N . ASN A 1 85 ? 22.520 13.901 -30.873 1.00 94.06 85 ASN A N 1
ATOM 591 C CA . ASN A 1 85 ? 22.742 14.077 -32.306 1.00 94.06 85 ASN A CA 1
ATOM 592 C C . ASN A 1 85 ? 24.220 13.829 -32.623 1.00 94.06 85 ASN A C 1
ATOM 594 O O . ASN A 1 85 ? 25.082 14.565 -32.143 1.00 94.06 85 ASN A O 1
ATOM 598 N N . ILE A 1 86 ? 24.499 12.816 -33.443 1.00 92.75 86 ILE A N 1
ATOM 599 C CA . ILE A 1 86 ? 25.839 12.518 -33.955 1.00 92.75 86 ILE A CA 1
ATOM 600 C C . ILE A 1 86 ? 25.776 12.615 -35.480 1.00 92.75 86 ILE A C 1
ATOM 602 O O . ILE A 1 86 ? 25.096 11.826 -36.127 1.00 92.75 86 ILE A O 1
ATOM 606 N N . PHE A 1 87 ? 26.447 13.613 -36.063 1.00 88.88 87 PHE A N 1
ATOM 607 C CA . PHE A 1 87 ? 26.488 13.848 -37.517 1.00 88.88 87 PHE A CA 1
ATOM 608 C C . PHE A 1 87 ? 25.111 13.908 -38.215 1.00 88.88 87 PHE A C 1
ATOM 610 O O . PHE A 1 87 ? 24.970 13.493 -39.361 1.00 88.88 87 PHE A O 1
ATOM 617 N N . GLY A 1 88 ? 24.080 14.431 -37.544 1.00 88.00 88 GLY A N 1
ATOM 618 C CA . GLY A 1 88 ? 22.718 14.530 -38.082 1.00 88.00 88 GLY A CA 1
ATOM 619 C C . GLY A 1 88 ? 21.837 13.309 -37.803 1.00 88.00 88 GLY A C 1
ATOM 620 O O . GLY A 1 88 ? 20.627 13.381 -38.021 1.00 88.00 88 GLY A O 1
ATOM 621 N N . PHE A 1 89 ? 22.402 12.224 -37.268 1.00 89.31 89 PHE A N 1
ATOM 622 C CA . PHE A 1 89 ? 21.647 11.080 -36.768 1.00 89.31 89 PHE A CA 1
ATOM 623 C C . PHE A 1 89 ? 21.204 11.361 -35.333 1.00 89.31 89 PHE A C 1
ATOM 625 O O . PHE A 1 89 ? 22.029 11.526 -34.434 1.00 89.31 89 PHE A O 1
ATOM 632 N N . ILE A 1 90 ? 19.890 11.442 -35.123 1.00 92.69 90 ILE A N 1
ATOM 633 C CA . ILE A 1 90 ? 19.292 11.702 -33.811 1.00 92.69 90 ILE A CA 1
ATOM 634 C C . ILE A 1 90 ? 18.789 10.385 -33.225 1.00 92.69 90 ILE A C 1
ATOM 636 O O . ILE A 1 90 ? 18.028 9.671 -33.881 1.00 92.69 90 ILE A O 1
ATOM 640 N N . GLY A 1 91 ? 19.181 10.087 -31.985 1.00 95.69 91 GLY A N 1
ATOM 641 C CA . GLY A 1 91 ? 18.705 8.908 -31.266 1.00 95.69 91 GLY A CA 1
ATOM 642 C C . GLY A 1 91 ? 17.182 8.925 -31.049 1.00 95.69 91 GLY A C 1
ATOM 643 O O . GLY A 1 91 ? 16.631 9.969 -30.673 1.00 95.69 91 GLY A O 1
ATOM 644 N N . PRO A 1 92 ? 16.469 7.803 -31.271 1.00 95.06 92 PRO A N 1
ATOM 645 C CA . PRO A 1 92 ? 15.024 7.722 -31.099 1.00 95.06 92 PRO A CA 1
ATOM 646 C C . PRO A 1 92 ? 14.642 7.618 -29.619 1.00 95.06 92 PRO A C 1
ATOM 648 O O . PRO A 1 92 ? 15.401 7.112 -28.796 1.00 95.06 92 PRO A O 1
ATOM 651 N N . ALA A 1 93 ? 13.398 7.979 -29.293 1.00 92.75 93 ALA A N 1
ATOM 652 C CA . ALA A 1 93 ? 12.859 7.928 -27.927 1.00 92.75 93 ALA A CA 1
ATOM 653 C C . ALA A 1 93 ? 12.869 6.528 -27.274 1.00 92.75 93 ALA A C 1
ATOM 655 O O . ALA A 1 93 ? 12.653 6.407 -26.069 1.00 92.75 93 ALA A O 1
ATOM 656 N N . THR A 1 94 ? 13.087 5.472 -28.061 1.00 91.25 94 THR A N 1
ATOM 657 C CA . THR A 1 94 ? 13.151 4.076 -27.611 1.00 91.25 94 THR A CA 1
ATOM 658 C C . THR A 1 94 ? 14.512 3.672 -27.047 1.00 91.25 94 THR A C 1
ATOM 660 O O . THR A 1 94 ? 14.599 2.625 -26.414 1.00 91.25 94 THR A O 1
ATOM 663 N N . VAL A 1 95 ? 15.565 4.462 -27.271 1.00 91.31 95 VAL A N 1
ATOM 664 C CA . VAL A 1 95 ? 16.906 4.216 -26.724 1.00 91.31 95 VAL A CA 1
ATOM 665 C C . VAL A 1 95 ? 17.105 5.181 -25.567 1.00 91.31 95 VAL A C 1
ATOM 667 O O . VAL A 1 95 ? 17.349 6.365 -25.780 1.00 91.31 95 VAL A O 1
ATOM 670 N N . GLN A 1 96 ? 16.942 4.695 -24.341 1.00 90.62 96 GLN A N 1
ATOM 671 C CA . GLN A 1 96 ? 17.022 5.519 -23.135 1.00 90.62 96 GLN A CA 1
ATOM 672 C C . GLN A 1 96 ? 18.158 5.057 -22.232 1.00 90.62 96 GLN A C 1
ATOM 674 O O . GLN A 1 96 ? 18.512 3.878 -22.202 1.00 90.62 96 GLN A O 1
ATOM 679 N N . GLU A 1 97 ? 18.716 6.005 -21.489 1.00 91.19 97 GLU A N 1
ATOM 680 C CA . GLU A 1 97 ? 19.675 5.723 -20.438 1.00 91.19 97 GLU A CA 1
ATOM 681 C C . GLU A 1 97 ? 18.913 5.182 -19.229 1.00 91.19 97 GLU A C 1
ATOM 683 O O . GLU A 1 97 ? 17.860 5.699 -18.866 1.00 91.19 97 GLU A O 1
ATOM 688 N N . ILE A 1 98 ? 19.436 4.112 -18.635 1.00 91.69 98 ILE A N 1
ATOM 689 C CA . ILE A 1 98 ? 18.865 3.485 -17.437 1.00 91.69 98 ILE A CA 1
ATOM 690 C C . ILE A 1 98 ? 19.906 3.359 -16.321 1.00 91.69 98 ILE A C 1
ATOM 692 O O . ILE A 1 98 ? 19.703 2.579 -15.401 1.00 91.69 98 ILE A O 1
ATOM 696 N N . GLY A 1 99 ? 21.050 4.046 -16.432 1.00 90.12 99 GLY A N 1
ATOM 697 C CA . GLY A 1 99 ? 22.217 3.855 -15.560 1.00 90.12 99 GLY A CA 1
ATOM 698 C C . GLY A 1 99 ? 21.962 4.162 -14.082 1.00 90.12 99 GLY A C 1
ATOM 699 O O . GLY A 1 99 ? 22.649 3.623 -13.218 1.00 90.12 99 GLY A O 1
ATOM 700 N N . ASP A 1 100 ? 20.952 4.978 -13.800 1.00 89.62 100 ASP A N 1
ATOM 701 C CA . ASP A 1 100 ? 20.475 5.358 -12.473 1.00 89.62 100 ASP A CA 1
ATOM 702 C C . ASP A 1 100 ? 19.222 4.582 -12.026 1.00 89.62 100 ASP A C 1
ATOM 704 O O . ASP A 1 100 ? 18.715 4.821 -10.932 1.00 89.62 100 ASP A O 1
ATOM 708 N N . ALA A 1 101 ? 18.731 3.628 -12.827 1.00 92.25 101 ALA A N 1
ATOM 709 C CA . ALA A 1 101 ? 17.584 2.805 -12.460 1.00 92.25 101 ALA A CA 1
ATOM 710 C C . ALA A 1 101 ? 17.930 1.871 -11.286 1.00 92.25 101 ALA A C 1
ATOM 712 O O . ALA A 1 101 ? 18.752 0.959 -11.413 1.00 92.25 101 ALA A O 1
ATOM 713 N N . ASP A 1 102 ? 17.249 2.063 -10.157 1.00 91.56 102 ASP A N 1
ATOM 714 C CA . ASP A 1 102 ? 17.530 1.409 -8.873 1.00 91.56 102 ASP A CA 1
ATOM 715 C C . ASP A 1 102 ? 16.455 0.405 -8.419 1.00 91.56 102 ASP A C 1
ATOM 717 O O . ASP A 1 102 ? 16.676 -0.335 -7.462 1.00 91.56 102 ASP A O 1
ATOM 721 N N . ALA A 1 103 ? 15.333 0.312 -9.137 1.00 93.19 103 ALA A N 1
ATOM 722 C CA . ALA A 1 103 ? 14.231 -0.579 -8.787 1.00 93.19 103 ALA A CA 1
ATOM 723 C C . ALA A 1 103 ? 14.664 -2.056 -8.671 1.00 93.19 103 ALA A C 1
ATOM 725 O O . ALA A 1 103 ? 15.220 -2.660 -9.599 1.00 93.19 103 ALA A O 1
ATOM 726 N N . ALA A 1 104 ? 14.332 -2.685 -7.546 1.00 91.69 104 ALA A N 1
ATOM 727 C CA . ALA A 1 104 ? 14.471 -4.117 -7.327 1.00 91.69 104 ALA A CA 1
ATOM 728 C C . ALA A 1 104 ? 13.207 -4.881 -7.758 1.00 91.69 104 ALA A C 1
ATOM 730 O O . ALA A 1 104 ? 12.092 -4.361 -7.757 1.00 91.69 104 ALA A O 1
ATOM 731 N N . VAL A 1 105 ? 13.345 -6.181 -8.057 1.00 92.81 105 VAL A N 1
ATOM 732 C CA . VAL A 1 105 ? 12.185 -7.023 -8.429 1.00 92.81 105 VAL A CA 1
ATOM 733 C C . VAL A 1 105 ? 11.100 -7.033 -7.345 1.00 92.81 105 VAL A C 1
ATOM 735 O O . VAL A 1 105 ? 9.919 -7.063 -7.673 1.00 92.81 105 VAL A O 1
ATOM 738 N N . GLY A 1 106 ? 11.484 -6.925 -6.069 1.00 90.81 106 GLY A N 1
ATOM 739 C CA . GLY A 1 106 ? 10.560 -6.866 -4.932 1.00 90.81 106 GLY A CA 1
ATOM 740 C C . GLY A 1 106 ? 9.810 -5.541 -4.762 1.00 90.81 106 GLY A C 1
ATOM 741 O O . GLY A 1 106 ? 8.898 -5.488 -3.946 1.00 90.81 106 GLY A O 1
ATOM 742 N N . GLU A 1 107 ? 10.164 -4.502 -5.519 1.00 90.69 107 GLU A N 1
ATOM 743 C CA . GLU A 1 107 ? 9.577 -3.154 -5.425 1.00 90.69 107 GLU A CA 1
ATOM 744 C C . GLU A 1 107 ? 8.590 -2.869 -6.564 1.00 90.69 107 GLU A C 1
ATOM 746 O O . GLU A 1 107 ? 7.821 -1.910 -6.520 1.00 90.69 107 GLU A O 1
ATOM 751 N N . VAL A 1 108 ? 8.572 -3.726 -7.586 1.00 92.88 108 VAL A N 1
ATOM 752 C CA . VAL A 1 108 ? 7.698 -3.594 -8.752 1.00 92.88 108 VAL A CA 1
ATOM 753 C C . VAL A 1 108 ? 6.529 -4.569 -8.634 1.00 92.88 108 VAL A C 1
ATOM 755 O O . VAL A 1 108 ? 6.718 -5.759 -8.380 1.00 92.88 108 VAL A O 1
ATOM 758 N N . LEU A 1 109 ? 5.306 -4.062 -8.822 1.00 91.94 109 LEU A N 1
ATOM 759 C CA . LEU A 1 109 ? 4.060 -4.828 -8.700 1.00 91.94 109 LEU A CA 1
ATOM 760 C C . LEU A 1 109 ? 4.018 -5.981 -9.700 1.00 91.94 109 LEU A C 1
ATOM 762 O O . LEU A 1 109 ? 4.231 -5.771 -10.889 1.00 91.94 109 LEU A O 1
ATOM 766 N N . SER A 1 110 ? 3.685 -7.187 -9.253 1.00 91.44 110 SER A N 1
ATOM 767 C CA . SER A 1 110 ? 3.457 -8.309 -10.162 1.00 91.44 110 SER A CA 1
ATOM 768 C C . SER A 1 110 ? 2.130 -8.136 -10.923 1.00 91.44 110 SER A C 1
ATOM 770 O O . SER A 1 110 ? 1.141 -7.731 -10.311 1.00 91.44 110 SER A O 1
ATOM 772 N N . PRO A 1 111 ? 2.053 -8.420 -12.240 1.00 92.88 111 PRO A N 1
ATOM 773 C CA . PRO A 1 111 ? 3.089 -8.968 -13.126 1.00 92.88 111 PRO A CA 1
ATOM 774 C C . PRO A 1 111 ? 3.806 -7.898 -13.980 1.00 92.88 111 PRO A C 1
ATOM 776 O O . PRO A 1 111 ? 4.170 -8.158 -15.125 1.00 92.88 111 PRO A O 1
ATOM 779 N N . ARG A 1 112 ? 3.959 -6.661 -13.493 1.00 93.94 112 ARG A N 1
ATOM 780 C CA . ARG A 1 112 ? 4.571 -5.567 -14.268 1.00 93.94 112 ARG A CA 1
ATOM 781 C C . ARG A 1 112 ? 6.049 -5.827 -14.527 1.00 93.94 112 ARG A C 1
ATOM 783 O O . ARG A 1 112 ? 6.740 -6.425 -13.709 1.00 93.94 112 ARG A O 1
ATOM 790 N N . THR A 1 113 ? 6.533 -5.340 -15.662 1.00 95.44 113 THR A N 1
ATOM 791 C CA . THR A 1 113 ? 7.929 -5.470 -16.084 1.00 95.44 113 THR A CA 1
ATOM 792 C C . THR A 1 113 ? 8.656 -4.133 -16.039 1.00 95.44 113 THR A C 1
ATOM 794 O O . THR A 1 113 ? 8.027 -3.088 -16.197 1.00 95.44 113 THR A O 1
ATOM 797 N N . PHE A 1 114 ? 9.977 -4.164 -15.875 1.00 94.12 114 PHE A N 1
ATOM 798 C CA . PHE A 1 114 ? 10.825 -2.972 -15.853 1.00 94.12 114 PHE A CA 1
ATOM 799 C C . PHE A 1 114 ? 12.215 -3.248 -16.446 1.00 94.12 114 PHE A C 1
ATOM 801 O O . PHE A 1 114 ? 12.687 -4.391 -16.467 1.00 94.12 114 PHE A O 1
ATOM 808 N N . PHE A 1 115 ? 12.862 -2.191 -16.943 1.00 91.19 115 PHE A N 1
ATOM 809 C CA . PHE A 1 115 ? 14.255 -2.228 -17.389 1.00 91.19 115 PHE A CA 1
ATOM 810 C C . PHE A 1 115 ? 15.188 -2.153 -16.178 1.00 91.19 115 PHE A C 1
ATOM 812 O O . PHE A 1 115 ? 14.931 -1.399 -15.246 1.00 91.19 115 PHE A O 1
ATOM 819 N N . SER A 1 116 ? 16.267 -2.935 -16.181 1.00 89.44 116 SER A N 1
ATOM 820 C CA . SER A 1 116 ? 17.244 -2.972 -15.091 1.00 89.44 116 SER A CA 1
ATOM 821 C C . SER A 1 116 ? 18.650 -2.816 -15.652 1.00 89.44 116 SER A C 1
ATOM 823 O O . SER A 1 116 ? 18.963 -3.393 -16.691 1.00 89.44 116 SER A O 1
ATOM 825 N N . VAL A 1 117 ? 19.526 -2.128 -14.916 1.00 87.88 117 VAL A N 1
ATOM 826 C CA . VAL A 1 117 ? 20.956 -1.978 -15.256 1.00 87.88 117 VAL A CA 1
ATOM 827 C C . VAL A 1 117 ? 21.703 -3.309 -15.421 1.00 87.88 117 VAL A C 1
ATOM 829 O O . VAL A 1 117 ? 22.774 -3.353 -16.014 1.00 87.88 117 VAL A O 1
ATOM 832 N N . THR A 1 118 ? 21.150 -4.416 -14.913 1.00 78.06 118 THR A N 1
ATOM 833 C CA . THR A 1 118 ? 21.790 -5.747 -14.916 1.00 78.06 118 THR A CA 1
ATOM 834 C C . THR A 1 118 ? 21.315 -6.682 -16.038 1.00 78.06 118 THR A C 1
ATOM 836 O O . THR A 1 118 ? 21.359 -7.901 -15.884 1.00 78.06 118 THR A O 1
ATOM 839 N N . GLY A 1 119 ? 20.887 -6.150 -17.185 1.00 74.25 119 GLY A N 1
ATOM 840 C CA . GLY A 1 119 ? 20.611 -6.949 -18.385 1.00 74.25 119 GLY A CA 1
ATOM 841 C C . GLY A 1 119 ? 19.133 -6.999 -18.768 1.00 74.25 119 GLY A C 1
ATOM 842 O O . GLY A 1 119 ? 18.495 -5.962 -18.903 1.00 74.25 119 GLY A O 1
ATOM 843 N N . ALA A 1 120 ? 18.604 -8.202 -19.023 1.00 85.12 120 ALA A N 1
ATOM 844 C CA . ALA A 1 120 ? 17.268 -8.395 -19.595 1.00 85.12 120 ALA A CA 1
ATOM 845 C C . ALA A 1 120 ? 16.141 -7.739 -18.770 1.00 85.12 120 ALA A C 1
ATOM 847 O O . ALA A 1 120 ? 16.265 -7.535 -17.560 1.00 85.12 120 ALA A O 1
ATOM 848 N N . ILE A 1 121 ? 15.009 -7.472 -19.433 1.00 91.94 121 ILE A N 1
ATOM 849 C CA . ILE A 1 121 ? 13.779 -6.982 -18.795 1.00 91.94 121 ILE A CA 1
ATOM 850 C C . ILE A 1 121 ? 13.390 -7.918 -17.647 1.00 91.94 121 ILE A C 1
ATOM 852 O O . ILE A 1 121 ? 13.314 -9.137 -17.817 1.00 91.94 121 ILE A O 1
ATOM 856 N N . LYS A 1 122 ? 13.117 -7.337 -16.478 1.00 94.31 122 LYS A N 1
ATOM 857 C CA . LYS A 1 122 ? 12.720 -8.077 -15.278 1.00 94.31 122 LYS A CA 1
ATOM 858 C C . LYS A 1 122 ? 11.226 -7.951 -15.039 1.00 94.31 122 LYS A C 1
ATOM 860 O O . LYS A 1 122 ? 10.599 -6.976 -15.444 1.00 94.31 122 LYS A O 1
ATOM 865 N N . THR A 1 123 ? 10.666 -8.944 -14.355 1.00 96.06 123 THR A N 1
ATOM 866 C CA . THR A 1 123 ? 9.277 -8.923 -13.881 1.00 96.06 123 THR A CA 1
ATOM 867 C C . THR A 1 123 ? 9.265 -8.663 -12.381 1.00 96.06 123 THR A C 1
ATOM 869 O O . THR A 1 123 ? 10.051 -9.251 -11.639 1.00 96.06 123 THR A O 1
ATOM 872 N N . GLY A 1 124 ? 8.382 -7.772 -11.951 1.00 95.44 124 GLY A N 1
ATOM 873 C CA . GLY A 1 124 ? 8.133 -7.456 -10.559 1.00 95.44 124 GLY A CA 1
ATOM 874 C C . GLY A 1 124 ? 7.497 -8.619 -9.802 1.00 95.44 124 GLY A C 1
ATOM 875 O O . GLY A 1 124 ? 6.652 -9.354 -10.322 1.00 95.44 124 GLY A O 1
ATOM 876 N N . THR A 1 125 ? 7.912 -8.774 -8.553 1.00 93.56 125 THR A N 1
ATOM 877 C CA . THR A 1 125 ? 7.448 -9.803 -7.621 1.00 93.56 125 THR A CA 1
ATOM 878 C C . THR A 1 125 ? 6.704 -9.209 -6.429 1.00 93.56 125 THR A C 1
ATOM 880 O O . THR A 1 125 ? 6.318 -9.961 -5.536 1.00 93.56 125 THR A O 1
ATOM 883 N N . MET A 1 126 ? 6.505 -7.886 -6.371 1.00 90.50 126 MET A N 1
ATOM 884 C CA . MET A 1 126 ? 5.731 -7.269 -5.294 1.00 90.50 126 MET A CA 1
ATOM 885 C C . MET A 1 126 ? 4.280 -7.754 -5.372 1.00 90.50 126 MET A C 1
ATOM 887 O O . MET A 1 126 ? 3.630 -7.636 -6.413 1.00 90.50 126 MET A O 1
ATOM 891 N N . GLY A 1 127 ? 3.786 -8.316 -4.270 1.00 85.44 127 GLY A N 1
ATOM 892 C CA . GLY A 1 127 ? 2.405 -8.775 -4.159 1.00 85.44 127 GLY A CA 1
ATOM 893 C C . GLY A 1 127 ? 1.412 -7.614 -4.092 1.00 85.44 127 GLY A C 1
ATOM 894 O O . GLY A 1 127 ? 1.719 -6.559 -3.532 1.00 85.44 127 GLY A O 1
ATOM 895 N N . ASP A 1 128 ? 0.219 -7.839 -4.642 1.00 82.94 128 ASP A N 1
ATOM 896 C CA . ASP A 1 128 ? -0.939 -6.958 -4.504 1.00 82.94 128 ASP A CA 1
ATOM 897 C C . ASP A 1 128 ? -1.889 -7.517 -3.437 1.00 82.94 128 ASP A C 1
ATOM 899 O O . ASP A 1 128 ? -2.517 -8.561 -3.628 1.00 82.94 128 ASP A O 1
ATOM 903 N N . TYR A 1 129 ? -1.986 -6.822 -2.307 1.00 77.62 129 TYR A N 1
ATOM 904 C CA . TYR A 1 129 ? -2.874 -7.177 -1.202 1.00 77.62 129 TYR A CA 1
ATOM 905 C C . TYR A 1 129 ? -4.166 -6.358 -1.201 1.00 77.62 129 TYR A C 1
ATOM 907 O O . TYR A 1 129 ? -5.010 -6.567 -0.335 1.00 77.62 129 TYR A O 1
ATOM 915 N N . SER A 1 130 ? -4.370 -5.470 -2.181 1.00 69.25 130 SER A N 1
ATOM 916 C CA . SER A 1 130 ? -5.625 -4.719 -2.316 1.00 69.25 130 SER A CA 1
ATOM 917 C C . SER A 1 130 ? -6.807 -5.614 -2.720 1.00 69.25 130 SER A C 1
ATOM 919 O O . SER A 1 130 ? -7.956 -5.312 -2.400 1.00 69.25 130 SER A O 1
ATOM 921 N N . ALA A 1 131 ? -6.526 -6.748 -3.374 1.00 55.94 131 ALA A N 1
ATOM 922 C CA . ALA A 1 131 ? -7.521 -7.732 -3.806 1.00 55.94 131 ALA A CA 1
ATOM 923 C C . ALA A 1 131 ? -7.711 -8.898 -2.818 1.00 55.94 131 ALA A C 1
ATOM 925 O O . ALA A 1 131 ? -8.761 -9.545 -2.808 1.00 55.94 131 ALA A O 1
ATOM 926 N N . ALA A 1 132 ? -6.709 -9.184 -1.983 1.00 57.97 132 ALA A N 1
ATOM 927 C CA . ALA A 1 132 ? -6.814 -10.192 -0.941 1.00 57.97 132 ALA A CA 1
ATOM 928 C C . ALA A 1 132 ? -7.553 -9.563 0.243 1.00 57.97 132 ALA A C 1
ATOM 930 O O . ALA A 1 132 ? -7.011 -8.703 0.925 1.00 57.97 132 ALA A O 1
ATOM 931 N N . GLY A 1 133 ? -8.805 -9.954 0.482 1.00 58.50 133 GLY A N 1
ATOM 932 C CA . GLY A 1 133 ? -9.560 -9.485 1.643 1.00 58.50 133 GLY A CA 1
ATOM 933 C C . GLY A 1 133 ? -8.854 -9.870 2.944 1.00 58.50 133 GLY A C 1
ATOM 934 O O . GLY A 1 133 ? -9.040 -10.974 3.452 1.00 58.50 133 GLY A O 1
ATOM 935 N N . ILE A 1 134 ? -8.022 -8.977 3.477 1.00 69.56 134 ILE A N 1
ATOM 936 C CA . ILE A 1 134 ? -7.277 -9.195 4.716 1.00 69.56 134 ILE A CA 1
ATOM 937 C C . ILE A 1 134 ? -8.076 -8.576 5.851 1.00 69.56 134 ILE A C 1
ATOM 939 O O . ILE A 1 134 ? -8.391 -7.389 5.856 1.00 69.56 134 ILE A O 1
ATOM 943 N N . THR A 1 135 ? -8.431 -9.415 6.821 1.00 74.44 135 THR A N 1
ATOM 944 C CA . THR A 1 135 ? -9.147 -8.979 8.018 1.00 74.44 135 THR A CA 1
ATOM 945 C C . THR A 1 135 ? -8.147 -8.658 9.116 1.00 74.44 135 THR A C 1
ATOM 947 O O . THR A 1 135 ? -7.420 -9.535 9.580 1.00 74.44 135 THR A O 1
ATOM 950 N N . ILE A 1 136 ? -8.145 -7.407 9.568 1.00 81.06 136 ILE A N 1
ATOM 951 C CA . ILE A 1 136 ? -7.397 -6.967 10.746 1.00 81.06 136 ILE A CA 1
ATOM 952 C C . ILE A 1 136 ? -8.409 -6.758 11.867 1.00 81.06 136 ILE A C 1
ATOM 954 O O . ILE A 1 136 ? -9.266 -5.881 11.785 1.00 81.06 136 ILE A O 1
ATOM 958 N N . THR A 1 137 ? -8.334 -7.588 12.907 1.00 85.50 137 THR A N 1
ATOM 959 C CA . THR A 1 137 ? -9.238 -7.480 14.062 1.00 85.50 137 THR A CA 1
ATOM 960 C C . THR A 1 137 ? -8.692 -6.436 15.039 1.00 85.50 137 THR A C 1
ATOM 962 O O . THR A 1 137 ? -7.520 -6.555 15.414 1.00 85.50 137 THR A O 1
ATOM 965 N N . PRO A 1 138 ? -9.486 -5.431 15.458 1.00 90.69 13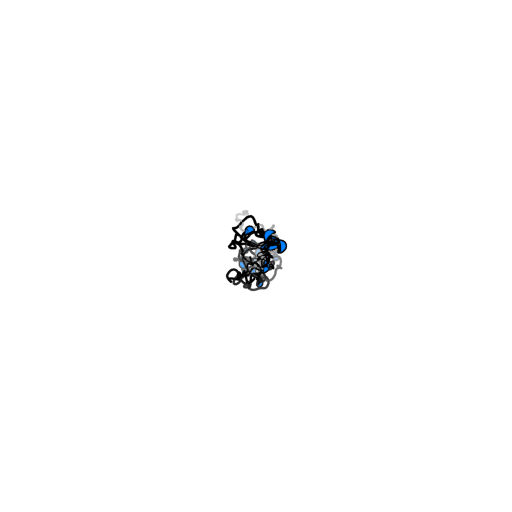8 PRO A N 1
ATOM 966 C CA . PRO A 1 138 ? -9.079 -4.478 16.488 1.00 90.69 138 PRO A CA 1
ATOM 967 C C . PRO A 1 138 ? -8.688 -5.166 17.800 1.00 90.69 138 PRO A C 1
ATOM 969 O O . PRO A 1 138 ? -9.245 -6.202 18.162 1.00 90.69 138 PRO A O 1
ATOM 972 N N . SER A 1 139 ? -7.737 -4.576 18.520 1.00 93.31 139 SER A N 1
ATOM 973 C CA . SER A 1 139 ? -7.283 -5.054 19.828 1.00 93.31 139 SER A CA 1
ATOM 974 C C . SER A 1 139 ? -6.974 -3.869 20.756 1.00 93.31 139 SER A C 1
ATOM 976 O O . SER A 1 139 ? -7.185 -2.711 20.389 1.00 93.31 139 SER A O 1
ATOM 978 N N . THR A 1 140 ? -6.477 -4.133 21.966 1.00 92.19 140 THR A N 1
ATOM 979 C CA . THR A 1 140 ? -5.942 -3.080 22.848 1.00 92.19 140 THR A CA 1
ATOM 980 C C . THR A 1 140 ? -4.600 -2.523 22.370 1.00 92.19 140 THR A C 1
ATOM 982 O O . THR A 1 140 ? -4.168 -1.472 22.839 1.00 92.19 140 THR A O 1
ATOM 985 N N . ALA A 1 141 ? -3.937 -3.209 21.438 1.00 91.75 141 ALA A N 1
ATOM 986 C CA . ALA A 1 141 ? -2.687 -2.798 20.822 1.00 91.75 141 ALA A CA 1
ATOM 987 C C . ALA A 1 141 ? -2.913 -2.304 19.387 1.00 91.75 141 ALA A C 1
ATOM 989 O O . ALA A 1 141 ? -3.905 -2.632 18.733 1.00 91.75 141 ALA A O 1
ATOM 990 N N . ASN A 1 142 ? -1.961 -1.519 18.883 1.00 87.50 142 ASN A N 1
ATOM 991 C CA . ASN A 1 142 ? -1.945 -1.150 17.473 1.00 87.50 142 ASN A CA 1
ATOM 992 C C . ASN A 1 142 ? -1.741 -2.399 16.619 1.00 87.50 142 ASN A C 1
ATOM 994 O O . ASN A 1 142 ? -0.824 -3.182 16.867 1.00 87.50 142 ASN A O 1
ATOM 998 N N . GLN A 1 143 ? -2.561 -2.541 15.585 1.00 86.25 143 GLN A N 1
ATOM 999 C CA . GLN A 1 143 ? -2.450 -3.644 14.643 1.00 86.25 143 GLN A CA 1
ATOM 1000 C C . GLN A 1 143 ? -1.700 -3.171 13.395 1.00 86.25 143 GLN A C 1
ATOM 1002 O O . GLN A 1 143 ? -1.988 -2.102 12.849 1.00 86.25 143 GLN A O 1
ATOM 1007 N N . HIS A 1 144 ? -0.744 -3.981 12.945 1.00 80.25 144 HIS A N 1
ATOM 1008 C CA . HIS A 1 144 ? 0.075 -3.715 11.765 1.00 80.25 144 HIS A CA 1
ATOM 1009 C C . HIS A 1 144 ? -0.401 -4.531 10.558 1.00 80.25 144 HIS A C 1
ATOM 1011 O O . HIS A 1 144 ? -0.990 -5.602 10.716 1.00 80.25 144 HIS A O 1
ATOM 1017 N N . LEU A 1 145 ? -0.110 -4.036 9.351 1.00 77.38 145 LEU A N 1
ATOM 1018 C CA . LEU A 1 145 ? -0.293 -4.799 8.119 1.00 77.38 145 LEU A CA 1
ATOM 1019 C C . LEU A 1 145 ? 0.651 -6.023 8.129 1.00 77.38 145 LEU A C 1
ATOM 1021 O O . LEU A 1 145 ? 1.840 -5.864 8.411 1.00 77.38 145 LEU A O 1
ATOM 1025 N N . PRO A 1 146 ? 0.154 -7.239 7.845 1.00 68.75 146 PRO A N 1
ATOM 1026 C CA . PRO A 1 146 ? 0.898 -8.482 8.071 1.00 68.75 146 PRO A CA 1
ATOM 1027 C C . PRO A 1 146 ? 2.024 -8.763 7.062 1.00 68.75 146 PRO A C 1
ATOM 1029 O O . PRO A 1 146 ? 2.908 -9.566 7.358 1.00 68.75 146 PRO A O 1
ATOM 1032 N N . ASN A 1 147 ? 2.023 -8.130 5.883 1.00 68.94 147 ASN A N 1
ATOM 1033 C CA . ASN A 1 147 ? 2.980 -8.412 4.809 1.00 68.94 147 ASN A CA 1
ATOM 1034 C C . ASN A 1 147 ? 3.485 -7.129 4.136 1.00 68.94 147 ASN A C 1
ATOM 1036 O O . ASN A 1 147 ? 2.742 -6.164 3.970 1.00 68.94 147 ASN A O 1
ATOM 1040 N N . ALA A 1 148 ? 4.741 -7.144 3.685 1.00 67.44 148 ALA A N 1
ATOM 1041 C CA . ALA A 1 148 ? 5.266 -6.119 2.787 1.00 67.44 148 ALA A CA 1
ATOM 1042 C C . ALA A 1 148 ? 4.692 -6.313 1.374 1.00 67.44 148 ALA A C 1
ATOM 1044 O O . ALA A 1 148 ? 4.633 -7.441 0.879 1.00 67.44 148 ALA A O 1
ATOM 1045 N N . GLY A 1 149 ? 4.278 -5.223 0.732 1.00 75.12 149 GLY A N 1
ATOM 1046 C CA . GLY A 1 149 ? 3.754 -5.216 -0.631 1.00 75.12 149 GLY A CA 1
ATOM 1047 C C . GLY A 1 149 ? 2.836 -4.029 -0.879 1.00 75.12 149 GLY A C 1
ATOM 1048 O O . GLY A 1 149 ? 2.856 -3.053 -0.129 1.00 75.12 149 GLY A O 1
ATOM 1049 N N . TYR A 1 150 ? 2.033 -4.113 -1.933 1.00 79.31 150 TYR A N 1
ATOM 1050 C CA . TYR A 1 150 ? 1.124 -3.041 -2.305 1.00 79.31 150 TYR A CA 1
ATOM 1051 C C . TYR A 1 150 ? -0.233 -3.202 -1.617 1.00 79.31 150 TYR A C 1
ATOM 1053 O O . TYR A 1 150 ? -0.876 -4.242 -1.748 1.00 79.31 150 TYR A O 1
ATOM 1061 N N . TRP A 1 151 ? -0.663 -2.163 -0.898 1.00 76.62 151 TRP A N 1
ATOM 1062 C CA . TRP A 1 151 ? -1.911 -2.162 -0.124 1.00 76.62 151 TRP A CA 1
ATOM 1063 C C . TRP A 1 151 ? -2.912 -1.061 -0.531 1.00 76.62 151 TRP A C 1
ATOM 1065 O O . TRP A 1 151 ? -4.064 -1.170 -0.130 1.00 76.62 151 TRP A O 1
ATOM 1075 N N . LEU A 1 152 ? -2.510 -0.060 -1.347 1.00 67.75 152 LEU A N 1
ATOM 1076 C CA . LEU A 1 152 ? -3.202 1.237 -1.595 1.00 67.75 152 LEU A CA 1
ATOM 1077 C C . LEU A 1 152 ? -3.532 1.992 -0.282 1.00 67.75 152 LEU A C 1
ATOM 1079 O O . LEU A 1 152 ? -4.301 1.513 0.532 1.00 67.75 152 LEU A O 1
ATOM 1083 N N . THR A 1 153 ? -3.058 3.195 0.048 1.00 48.12 153 THR A N 1
ATOM 1084 C CA . THR A 1 153 ? -2.520 4.353 -0.681 1.00 48.12 153 THR A CA 1
ATOM 1085 C C . THR A 1 153 ? -1.088 4.670 -0.213 1.00 48.12 153 THR A C 1
ATOM 1087 O O . THR A 1 153 ? -0.542 3.951 0.613 1.00 48.12 153 THR A O 1
ATOM 1090 N N . THR A 1 154 ? -0.468 5.739 -0.723 1.00 48.62 154 THR A N 1
ATOM 1091 C CA . THR A 1 154 ? 0.907 6.234 -0.452 1.00 48.62 154 THR A CA 1
ATOM 1092 C C . THR A 1 154 ? 1.216 6.626 1.003 1.00 48.62 154 THR A C 1
ATOM 1094 O O . THR A 1 154 ? 2.073 7.472 1.243 1.00 48.62 154 THR A O 1
ATOM 1097 N N . ASP A 1 155 ? 0.527 6.050 1.981 1.00 50.72 155 ASP A N 1
ATOM 1098 C CA . ASP A 1 155 ? 0.762 6.328 3.383 1.00 50.72 155 ASP A CA 1
ATOM 1099 C C . ASP A 1 155 ? 1.091 5.036 4.136 1.00 50.72 155 ASP A C 1
ATOM 1101 O O . ASP A 1 155 ? 0.238 4.183 4.384 1.00 50.72 155 ASP A O 1
ATOM 1105 N N . ALA A 1 156 ? 2.356 4.915 4.539 1.00 52.31 156 ALA A N 1
ATOM 1106 C CA . ALA A 1 156 ? 2.830 3.888 5.464 1.00 52.31 156 ALA A CA 1
ATOM 1107 C C . ALA A 1 156 ? 2.164 3.986 6.859 1.00 52.31 156 ALA A C 1
ATOM 1109 O O . ALA A 1 156 ? 2.473 3.193 7.749 1.00 52.31 156 ALA A O 1
ATOM 1110 N N . SER A 1 157 ? 1.255 4.946 7.073 1.00 55.56 157 SER A N 1
ATOM 1111 C CA . SER A 1 157 ? 0.495 5.130 8.307 1.00 55.56 157 SER A CA 1
ATOM 1112 C C . SER A 1 157 ? -0.801 4.314 8.408 1.00 55.56 157 SER A C 1
ATOM 1114 O O . SER A 1 157 ? -1.454 4.395 9.452 1.00 55.56 157 SER A O 1
ATOM 1116 N N . VAL A 1 158 ? -1.180 3.514 7.396 1.00 63.66 158 VAL A N 1
ATOM 1117 C CA . VAL A 1 158 ? -2.416 2.709 7.453 1.00 63.66 158 VAL A CA 1
ATOM 1118 C C . VAL A 1 158 ? -2.303 1.656 8.562 1.00 63.66 158 VAL A C 1
ATOM 1120 O O . VAL A 1 158 ? -1.692 0.600 8.408 1.00 63.66 158 VAL A O 1
ATOM 1123 N N . LYS A 1 159 ? -2.904 1.962 9.712 1.00 72.06 159 LYS A N 1
ATOM 1124 C CA . LYS A 1 159 ? -2.957 1.111 10.903 1.00 72.06 159 LYS A CA 1
ATOM 1125 C C . LYS A 1 159 ? -4.358 1.124 11.492 1.00 72.06 159 LYS A C 1
ATOM 1127 O O . LYS A 1 159 ? -5.043 2.146 11.460 1.00 72.06 159 LYS A O 1
ATOM 1132 N N . VAL A 1 160 ? -4.746 0.012 12.108 1.00 81.69 160 VAL A N 1
ATOM 1133 C CA . VAL A 1 160 ? -5.896 -0.011 13.016 1.00 81.69 160 VAL A CA 1
ATOM 1134 C C . VAL A 1 160 ? -5.364 0.351 14.400 1.00 81.69 160 VAL A C 1
ATOM 1136 O O . VAL A 1 160 ? -4.580 -0.405 14.981 1.00 81.69 160 VAL A O 1
ATOM 1139 N N . LEU A 1 161 ? -5.721 1.541 14.893 1.00 77.00 161 LEU A N 1
ATOM 1140 C CA . LEU A 1 161 ? -5.341 1.968 16.241 1.00 77.00 161 LEU A CA 1
ATOM 1141 C C . LEU A 1 161 ? -5.970 1.040 17.280 1.00 77.00 161 LEU A C 1
ATOM 1143 O O . LEU A 1 161 ? -7.141 0.674 17.163 1.00 77.00 161 LEU A O 1
ATOM 1147 N N . GLY A 1 162 ? -5.183 0.680 18.292 1.00 86.69 162 GLY A N 1
ATOM 1148 C CA . GLY A 1 162 ? -5.704 -0.044 19.443 1.00 86.69 162 GLY A CA 1
ATOM 1149 C C . GLY A 1 162 ? -6.591 0.847 20.310 1.00 86.69 162 GLY A C 1
ATOM 1150 O O . GLY A 1 162 ? -6.363 2.054 20.402 1.00 86.69 162 GLY A O 1
ATOM 1151 N N . ASP A 1 163 ? -7.572 0.244 20.979 1.00 94.56 163 ASP A N 1
ATOM 1152 C CA . ASP A 1 163 ? -8.386 0.914 21.996 1.00 94.56 163 ASP A CA 1
ATOM 1153 C C . ASP A 1 163 ? -8.166 0.242 23.355 1.00 94.56 163 ASP A C 1
ATOM 1155 O O . ASP A 1 163 ? -8.534 -0.915 23.566 1.00 94.56 163 ASP A O 1
ATOM 1159 N N . ALA A 1 164 ? -7.575 0.973 24.304 1.00 93.44 164 ALA A N 1
ATOM 1160 C CA . ALA A 1 164 ? -7.324 0.479 25.657 1.00 93.44 164 ALA A CA 1
ATOM 1161 C C . ALA A 1 164 ? -8.613 0.108 26.419 1.00 93.44 164 ALA A C 1
ATOM 1163 O O . ALA A 1 164 ? -8.543 -0.612 27.413 1.00 93.44 164 ALA A O 1
ATOM 1164 N N . GLN A 1 165 ? -9.779 0.586 25.969 1.00 94.31 165 GLN A N 1
ATOM 1165 C CA . GLN A 1 165 ? -11.090 0.223 26.507 1.00 94.31 165 GLN A CA 1
ATOM 1166 C C . GLN A 1 165 ? -11.665 -1.064 25.907 1.00 94.31 165 GLN A C 1
ATOM 1168 O O . GLN A 1 165 ? -12.695 -1.536 26.386 1.00 94.31 165 GLN A O 1
ATOM 1173 N N . LEU A 1 166 ? -11.005 -1.696 24.932 1.00 95.12 166 LEU A N 1
ATOM 1174 C CA . LEU A 1 166 ? -11.383 -3.023 24.442 1.00 95.12 166 LEU A CA 1
ATOM 1175 C C . LEU A 1 166 ? -10.925 -4.124 25.419 1.00 95.12 166 LEU A C 1
ATOM 1177 O O . LEU A 1 166 ? -10.152 -5.022 25.094 1.00 95.12 166 LEU A O 1
ATOM 1181 N N . VAL A 1 167 ? -11.397 -4.029 26.659 1.00 95.94 167 VAL A N 1
ATOM 1182 C CA . VAL A 1 167 ? -11.071 -4.913 27.780 1.00 95.94 167 VAL A CA 1
ATOM 1183 C C . VAL A 1 167 ? -12.347 -5.436 28.428 1.00 95.94 167 VAL A C 1
ATOM 1185 O O . VAL A 1 167 ? -13.397 -4.797 28.385 1.00 95.94 167 VAL A O 1
ATOM 1188 N N . THR A 1 168 ? -12.255 -6.594 29.087 1.00 95.75 168 THR A N 1
ATOM 1189 C CA . THR A 1 168 ? -13.420 -7.283 29.673 1.00 95.75 168 THR A CA 1
ATOM 1190 C C . THR A 1 168 ? -14.251 -6.383 30.599 1.00 95.75 168 THR A C 1
ATOM 1192 O O . THR A 1 168 ? -15.479 -6.398 30.535 1.00 95.75 168 THR A O 1
ATOM 1195 N N . GLY A 1 169 ? -13.598 -5.542 31.411 1.00 94.44 169 GLY A N 1
ATOM 1196 C CA . GLY A 1 169 ? -14.251 -4.660 32.385 1.00 94.44 169 GLY A CA 1
ATOM 1197 C C . GLY A 1 169 ? -15.069 -3.511 31.785 1.00 94.44 169 GLY A C 1
ATOM 1198 O O . GLY A 1 169 ? -15.895 -2.943 32.491 1.00 94.44 169 GLY A O 1
ATOM 1199 N N . SER A 1 170 ? -14.877 -3.194 30.504 1.00 95.44 170 SER A N 1
ATOM 1200 C CA . SER A 1 170 ? -15.610 -2.131 29.801 1.00 95.44 170 SER A CA 1
ATOM 1201 C C . SER A 1 170 ? -16.747 -2.680 28.929 1.00 95.44 170 SER A C 1
ATOM 1203 O O . SER A 1 170 ? -17.528 -1.913 28.371 1.00 95.44 170 SER A O 1
ATOM 1205 N N . ILE A 1 171 ? -16.874 -4.007 28.821 1.00 96.25 171 ILE A N 1
ATOM 1206 C CA . ILE A 1 171 ? -17.854 -4.680 27.967 1.00 96.25 171 ILE A CA 1
ATOM 1207 C C . ILE A 1 171 ? -18.928 -5.329 28.847 1.00 96.25 171 ILE A C 1
ATOM 1209 O O . ILE A 1 171 ? -18.632 -6.051 29.802 1.00 96.25 171 ILE A O 1
ATOM 1213 N N . LYS A 1 172 ? -20.200 -5.082 28.514 1.00 94.88 172 LYS A N 1
ATOM 1214 C CA . LYS A 1 172 ? -21.358 -5.658 29.212 1.00 94.88 172 LYS A CA 1
ATOM 1215 C C . LYS A 1 172 ? -21.320 -7.184 29.155 1.00 94.88 172 LYS A C 1
ATOM 1217 O O . LYS A 1 172 ? -21.050 -7.775 28.113 1.00 94.88 172 LYS A O 1
ATOM 1222 N N . PHE A 1 173 ? -21.643 -7.831 30.267 1.00 95.25 173 PHE A N 1
ATOM 1223 C CA . PHE A 1 173 ? -21.735 -9.284 30.319 1.00 95.25 173 PHE A CA 1
ATOM 1224 C C . PHE A 1 173 ? -22.672 -9.866 29.260 1.00 95.25 173 PHE A C 1
ATOM 1226 O O . PHE A 1 173 ? -23.743 -9.320 28.994 1.00 95.25 173 PHE A O 1
ATOM 1233 N N . GLY A 1 174 ? -22.268 -11.003 28.694 1.00 94.25 174 GLY A N 1
ATOM 1234 C CA . GLY A 1 174 ? -22.982 -11.663 27.602 1.00 94.25 174 GLY A CA 1
ATOM 1235 C C . GLY A 1 174 ? -22.743 -11.027 26.229 1.00 94.25 174 GLY A C 1
ATOM 1236 O O . GLY A 1 174 ? -23.186 -11.587 25.233 1.00 94.25 174 GLY A O 1
ATOM 1237 N N . VAL A 1 175 ? -22.027 -9.899 26.156 1.00 97.00 175 VAL A N 1
ATOM 1238 C CA . VAL A 1 175 ? -21.588 -9.279 24.901 1.00 97.00 175 VAL A CA 1
ATOM 1239 C C . VAL A 1 175 ? -20.126 -9.634 24.647 1.00 97.00 175 VAL A C 1
ATOM 1241 O O . VAL A 1 175 ? -19.306 -9.621 25.566 1.00 97.00 175 VAL A O 1
ATOM 1244 N N . THR A 1 176 ? -19.799 -9.916 23.389 1.00 95.94 176 THR A N 1
ATOM 1245 C CA . THR A 1 176 ? -18.424 -10.105 22.921 1.00 95.94 176 THR A CA 1
ATOM 1246 C C . THR A 1 176 ? -18.152 -9.104 21.811 1.00 95.94 176 THR A C 1
ATOM 1248 O O . THR A 1 176 ? -18.886 -9.065 20.825 1.00 95.94 176 THR A O 1
ATOM 1251 N N . ILE A 1 177 ? -17.094 -8.309 21.957 1.00 95.19 177 ILE A N 1
ATOM 1252 C CA . ILE A 1 177 ? -16.656 -7.342 20.944 1.00 95.19 177 ILE A CA 1
ATOM 1253 C C . ILE A 1 177 ? -15.249 -7.748 20.514 1.00 95.19 177 ILE A C 1
ATOM 1255 O O . ILE A 1 177 ? -14.358 -7.850 21.352 1.00 95.19 177 ILE A O 1
ATOM 1259 N N . PHE A 1 178 ? -15.065 -8.043 19.223 1.00 93.62 178 PHE A N 1
ATOM 1260 C CA . PHE A 1 178 ? -13.776 -8.472 18.651 1.00 93.62 178 PHE A CA 1
ATOM 1261 C C . PHE A 1 178 ? -13.088 -9.617 19.429 1.00 93.62 178 PHE A C 1
ATOM 1263 O O . PHE A 1 178 ? -11.875 -9.631 19.605 1.00 93.62 178 PHE A O 1
ATOM 1270 N N . GLY A 1 179 ? -13.870 -10.579 19.932 1.00 92.75 179 GLY A N 1
ATOM 1271 C CA . GLY A 1 179 ? -13.368 -11.723 20.707 1.00 92.75 179 GLY A CA 1
ATOM 1272 C C . GLY A 1 179 ? -13.136 -11.454 22.200 1.00 92.75 179 GLY A C 1
ATOM 1273 O O . GLY A 1 179 ? -12.920 -12.401 22.954 1.00 92.75 179 GLY A O 1
ATOM 1274 N N . VAL A 1 180 ? -13.248 -10.206 22.662 1.00 96.06 180 VAL A N 1
ATOM 1275 C CA . VAL A 1 180 ? -13.168 -9.863 24.088 1.00 96.06 180 VAL A CA 1
ATOM 1276 C C . VAL A 1 180 ? -14.548 -10.015 24.725 1.00 96.06 180 VAL A C 1
ATOM 1278 O O . VAL A 1 180 ? -15.481 -9.276 24.404 1.00 96.06 180 VAL A O 1
ATOM 1281 N N . ALA A 1 181 ? -14.684 -10.992 25.623 1.00 95.88 181 ALA A N 1
ATOM 1282 C CA . ALA A 1 181 ? -15.923 -11.250 26.351 1.00 95.88 181 ALA A CA 1
ATOM 1283 C C . ALA A 1 181 ? -16.136 -10.246 27.497 1.00 95.88 181 ALA A C 1
ATOM 1285 O O . ALA A 1 181 ? -15.207 -9.910 28.242 1.00 95.88 181 ALA A O 1
ATOM 1286 N N . GLY A 1 182 ? -17.382 -9.807 27.668 1.00 97.06 182 GLY A N 1
ATOM 1287 C CA . GLY A 1 182 ? -17.780 -8.910 28.745 1.00 97.06 182 GLY A CA 1
ATOM 1288 C C . GLY A 1 182 ? -17.652 -9.515 30.138 1.00 97.06 182 GLY A C 1
ATOM 1289 O O . GLY A 1 182 ? -17.906 -10.703 30.356 1.00 97.06 182 GLY A O 1
ATOM 1290 N N . HIS A 1 183 ? -17.273 -8.678 31.100 1.00 96.81 183 HIS A N 1
ATOM 1291 C CA . HIS A 1 183 ? -16.982 -9.112 32.459 1.00 96.81 183 HIS A CA 1
ATOM 1292 C C . HIS A 1 183 ? -18.249 -9.503 33.226 1.00 96.81 183 HIS A C 1
ATOM 1294 O O . HIS A 1 183 ? -19.282 -8.835 33.156 1.00 96.81 183 HIS A O 1
ATOM 1300 N N . THR A 1 184 ? -18.160 -10.536 34.066 1.00 94.50 184 THR A N 1
ATOM 1301 C CA . THR A 1 184 ? -19.291 -11.064 34.850 1.00 94.50 184 THR A CA 1
ATOM 1302 C C . THR A 1 184 ? -19.887 -10.079 35.848 1.00 94.50 184 THR A C 1
ATOM 1304 O O . THR A 1 184 ? -20.993 -10.332 36.309 1.00 94.50 184 THR A O 1
ATOM 1307 N N . ASN A 1 185 ? -19.225 -8.960 36.143 1.00 93.12 185 ASN A N 1
ATOM 1308 C CA . ASN A 1 185 ? -19.734 -7.924 37.054 1.00 93.12 185 ASN A CA 1
ATOM 1309 C C . ASN A 1 185 ? -20.225 -6.654 36.340 1.00 93.12 185 ASN A C 1
ATOM 1311 O O . ASN A 1 185 ? -20.732 -5.754 37.000 1.00 93.12 185 ASN A O 1
ATOM 1315 N N . VAL A 1 186 ? -20.101 -6.563 35.013 1.00 93.44 186 VAL A N 1
ATOM 1316 C CA . VAL A 1 186 ? -20.625 -5.423 34.248 1.00 93.44 186 VAL A CA 1
ATOM 1317 C C . VAL A 1 186 ? -22.036 -5.784 33.797 1.00 93.44 186 VAL A C 1
ATOM 1319 O O . VAL A 1 186 ? -22.236 -6.660 32.951 1.00 93.44 186 VAL A O 1
ATOM 1322 N N . ARG A 1 187 ? -23.036 -5.161 34.420 1.00 90.50 187 ARG A N 1
ATOM 1323 C CA . ARG A 1 187 ? -24.458 -5.407 34.161 1.00 90.50 187 ARG A CA 1
ATOM 1324 C C . ARG A 1 187 ? -25.141 -4.126 33.721 1.00 90.50 187 ARG A C 1
ATOM 1326 O O . ARG A 1 187 ? -24.776 -3.032 34.137 1.00 90.50 187 ARG A O 1
ATOM 1333 N N . ASP A 1 188 ? -26.156 -4.305 32.897 1.00 91.31 188 ASP A N 1
ATOM 1334 C CA . ASP A 1 188 ? -27.111 -3.252 32.603 1.00 91.31 188 ASP A CA 1
ATOM 1335 C C . ASP A 1 188 ? -28.172 -3.248 33.695 1.00 91.31 188 ASP A C 1
ATOM 1337 O O . ASP A 1 188 ? -28.610 -4.306 34.136 1.00 91.31 188 ASP A O 1
ATOM 1341 N N . SER A 1 189 ? -28.503 -2.054 34.165 1.00 91.94 189 SER A N 1
ATOM 1342 C CA . SER A 1 189 ? -29.503 -1.819 35.205 1.00 91.94 189 SER A CA 1
ATOM 1343 C C . SER A 1 189 ? -30.544 -0.798 34.752 1.00 91.94 189 SER A C 1
ATOM 1345 O O . SER A 1 189 ? -31.229 -0.207 35.585 1.00 91.94 189 SER A O 1
ATOM 1347 N N . SER A 1 190 ? -30.631 -0.531 33.446 1.00 90.94 190 SER A N 1
ATOM 1348 C CA . SER A 1 190 ? -31.600 0.406 32.868 1.00 90.94 190 SER A CA 1
ATOM 1349 C C . SER A 1 190 ? -33.049 -0.043 33.065 1.00 90.94 190 SER A C 1
ATOM 1351 O O . SER A 1 190 ? -33.928 0.806 33.173 1.00 90.94 190 SER A O 1
ATOM 1353 N N . ASP A 1 191 ? -33.285 -1.349 33.191 1.00 91.56 191 ASP A N 1
ATOM 1354 C CA . ASP A 1 191 ? -34.587 -1.974 33.439 1.00 91.56 191 ASP A CA 1
ATOM 1355 C C . ASP A 1 191 ? -34.898 -2.206 34.929 1.00 91.56 191 ASP A C 1
ATOM 1357 O O . ASP A 1 191 ? -36.026 -2.548 35.281 1.00 91.56 191 ASP A O 1
ATOM 1361 N N . ALA A 1 192 ? -33.934 -2.001 35.829 1.00 94.94 192 ALA A N 1
ATOM 1362 C CA . ALA A 1 192 ? -34.151 -2.151 37.263 1.00 94.94 192 ALA A CA 1
ATOM 1363 C C . ALA A 1 192 ? -35.016 -1.003 37.815 1.00 94.94 192 ALA A C 1
ATOM 1365 O O . ALA A 1 192 ? -34.653 0.170 37.697 1.00 94.94 192 ALA A O 1
ATOM 1366 N N . THR A 1 193 ? -36.132 -1.350 38.466 1.00 94.31 193 THR A N 1
ATOM 1367 C CA . THR A 1 193 ? -37.185 -0.406 38.896 1.00 94.31 193 THR A CA 1
ATOM 1368 C C . THR A 1 193 ? -37.157 -0.028 40.375 1.00 94.31 193 THR A C 1
ATOM 1370 O O . THR A 1 193 ? -37.929 0.836 40.779 1.00 94.31 193 THR A O 1
ATOM 1373 N N . ALA A 1 194 ? -36.301 -0.655 41.187 1.00 94.50 194 ALA A N 1
ATOM 1374 C CA . ALA A 1 194 ? -36.257 -0.401 42.625 1.00 94.50 194 ALA A CA 1
ATOM 1375 C C . ALA A 1 194 ? -35.978 1.082 42.930 1.00 94.50 194 ALA A C 1
ATOM 1377 O O . ALA A 1 194 ? -35.057 1.680 42.361 1.00 94.50 194 ALA A O 1
ATOM 1378 N N . VAL A 1 195 ? -36.728 1.666 43.866 1.00 94.19 195 VAL A N 1
ATOM 1379 C CA . VAL A 1 195 ? -36.501 3.037 44.355 1.00 94.19 195 VAL A CA 1
ATOM 1380 C C . VAL A 1 195 ? -35.970 3.052 45.788 1.00 94.19 195 VAL A C 1
ATOM 1382 O O . VAL A 1 195 ? -36.089 2.082 46.531 1.00 94.19 195 VAL A O 1
ATOM 1385 N N . ALA A 1 196 ? -35.367 4.168 46.216 1.00 95.19 196 ALA A N 1
ATOM 1386 C CA . ALA A 1 196 ? -34.724 4.256 47.535 1.00 95.19 196 ALA A CA 1
ATOM 1387 C C . ALA A 1 196 ? -35.688 3.951 48.695 1.00 95.19 196 ALA A C 1
ATOM 1389 O O . ALA A 1 196 ? -35.292 3.293 49.656 1.00 95.19 196 ALA A O 1
ATOM 1390 N N . GLY A 1 197 ? -36.957 4.356 48.570 1.00 94.31 197 GLY A N 1
ATOM 1391 C CA . GLY A 1 197 ? -38.004 4.074 49.556 1.00 94.31 197 GLY A CA 1
ATOM 1392 C C . GLY A 1 197 ? -38.385 2.593 49.688 1.00 94.31 197 GLY A C 1
ATOM 1393 O O . GLY A 1 197 ? -38.975 2.220 50.692 1.00 94.31 197 GLY A O 1
ATOM 1394 N N . GLU A 1 198 ? -38.021 1.740 48.728 1.00 94.50 198 GLU A N 1
ATOM 1395 C CA . GLU A 1 198 ? -38.311 0.296 48.753 1.00 94.50 198 GLU A CA 1
ATOM 1396 C C . GLU A 1 198 ? -37.150 -0.528 49.333 1.00 94.50 198 GLU A C 1
ATOM 1398 O O . GLU A 1 198 ? -37.300 -1.707 49.657 1.00 94.50 198 GLU A O 1
ATOM 1403 N N . VAL A 1 199 ? -35.971 0.082 49.480 1.00 96.62 199 VAL A N 1
ATOM 1404 C CA . VAL A 1 199 ? -34.746 -0.595 49.914 1.00 96.62 199 VAL A CA 1
ATOM 1405 C C . VAL A 1 199 ? -34.434 -0.229 51.363 1.00 96.62 199 VAL A C 1
ATOM 1407 O O . VAL A 1 199 ? -34.487 0.939 51.747 1.00 96.62 199 VAL A O 1
ATOM 1410 N N . LYS A 1 200 ? -34.066 -1.225 52.179 1.00 96.50 200 LYS A N 1
ATOM 1411 C CA . LYS A 1 200 ? -33.714 -1.054 53.598 1.00 96.50 200 LYS A CA 1
ATOM 1412 C C . LYS A 1 200 ? -32.698 0.075 53.804 1.00 96.50 200 LYS A C 1
ATOM 1414 O O . LYS A 1 200 ? -31.676 0.126 53.111 1.00 96.50 200 LYS A O 1
ATOM 1419 N N . THR A 1 201 ? -32.935 0.922 54.808 1.00 96.94 201 THR A N 1
ATOM 1420 C CA . THR A 1 201 ? -32.044 2.046 55.121 1.00 96.94 201 THR A CA 1
ATOM 1421 C C . THR A 1 201 ? -30.602 1.581 55.335 1.00 96.94 201 THR A C 1
ATOM 1423 O O . THR A 1 201 ? -30.349 0.622 56.065 1.00 96.94 201 THR A O 1
ATOM 1426 N N . GLY A 1 202 ? -29.660 2.243 54.658 1.00 96.06 202 GLY A N 1
ATOM 1427 C CA . GLY A 1 202 ? -28.224 1.938 54.708 1.00 96.06 202 GLY A CA 1
ATOM 1428 C C . GLY A 1 202 ? -27.743 0.856 53.731 1.00 96.06 202 GLY A C 1
ATOM 1429 O O . GLY A 1 202 ? -26.539 0.739 53.512 1.00 96.06 202 GLY A O 1
ATOM 1430 N N . SER A 1 203 ? -28.644 0.101 53.094 1.00 97.19 203 SER A N 1
ATOM 1431 C CA . SER A 1 203 ? -28.266 -0.831 52.018 1.00 97.19 203 SER A CA 1
ATOM 1432 C C . SER A 1 203 ? -28.013 -0.066 50.715 1.00 97.19 203 SER A C 1
ATOM 1434 O O . SER A 1 203 ? -28.666 0.944 50.462 1.00 97.19 203 SER A O 1
ATOM 1436 N N . THR A 1 204 ? -27.087 -0.533 49.872 1.00 97.12 204 THR A N 1
ATOM 1437 C CA . THR A 1 204 ? -26.790 0.108 48.573 1.00 97.12 204 THR A CA 1
ATOM 1438 C C . THR A 1 204 ? -27.289 -0.728 47.403 1.00 97.12 204 THR A C 1
ATOM 1440 O O . THR A 1 204 ? -27.325 -1.953 47.494 1.00 97.12 204 THR A O 1
ATOM 1443 N N . PHE A 1 205 ? -27.682 -0.070 46.311 1.00 95.62 205 PHE A N 1
ATOM 1444 C CA . PHE A 1 205 ? -28.203 -0.722 45.109 1.00 95.62 205 PHE A CA 1
ATOM 1445 C C . PHE A 1 205 ? -27.973 0.130 43.847 1.00 95.62 205 PHE A C 1
ATOM 1447 O O . PHE A 1 205 ? -27.623 1.309 43.931 1.00 95.62 205 PHE A O 1
ATOM 1454 N N . TYR A 1 206 ? -28.180 -0.469 42.673 1.00 94.62 206 TYR A N 1
ATOM 1455 C CA . TYR A 1 206 ? -28.142 0.192 41.364 1.00 94.62 206 TYR A CA 1
ATOM 1456 C C . TYR A 1 206 ? -29.489 -0.025 40.668 1.00 94.62 206 TYR A C 1
ATOM 1458 O O . TYR A 1 206 ? -30.015 -1.134 40.700 1.00 94.62 206 TYR A O 1
ATOM 1466 N N . ALA A 1 207 ? -30.056 1.027 40.075 1.00 94.62 207 ALA A N 1
ATOM 1467 C CA . ALA A 1 207 ? -31.335 0.976 39.360 1.00 94.62 207 ALA A CA 1
ATOM 1468 C C . ALA A 1 207 ? -31.454 2.136 38.361 1.00 94.62 207 ALA A C 1
ATOM 1470 O O . ALA A 1 207 ? -30.872 3.204 38.600 1.00 94.62 207 ALA A O 1
ATOM 1471 N N . GLY A 1 208 ? -32.202 1.945 37.273 1.00 90.31 208 GLY A N 1
ATOM 1472 C CA . GLY A 1 208 ? -32.424 2.938 36.216 1.00 90.31 208 GLY A CA 1
ATOM 1473 C C . GLY A 1 208 ? -31.155 3.403 35.491 1.00 90.31 208 GLY A C 1
ATOM 1474 O O . GLY A 1 208 ? -31.066 4.569 35.121 1.00 90.31 208 GLY A O 1
ATOM 1475 N N . GLY A 1 209 ? -30.129 2.549 35.375 1.00 85.31 209 GLY A N 1
ATOM 1476 C CA . GLY A 1 209 ? -28.876 2.855 34.662 1.00 85.31 209 GLY A CA 1
ATOM 1477 C C . GLY A 1 209 ? -28.009 3.962 35.283 1.00 85.31 209 GLY A C 1
ATOM 1478 O O . GLY A 1 209 ? -27.059 4.426 34.658 1.00 85.31 209 GLY A O 1
ATOM 1479 N N . GLY A 1 210 ? -28.339 4.414 36.496 1.00 85.69 210 GLY A N 1
ATOM 1480 C CA . GLY A 1 210 ? -27.673 5.536 37.158 1.00 85.69 210 GLY A CA 1
ATOM 1481 C C . GLY A 1 210 ? -26.589 5.138 38.162 1.00 85.69 210 GLY A C 1
ATOM 1482 O O . GLY A 1 210 ? -26.270 3.966 38.363 1.00 85.69 210 GLY A O 1
ATOM 1483 N N . ALA A 1 211 ? -26.060 6.147 38.858 1.00 91.25 211 ALA A N 1
ATOM 1484 C CA . ALA A 1 211 ? -25.109 5.964 39.951 1.00 91.25 211 ALA A CA 1
ATOM 1485 C C . ALA A 1 211 ? -25.678 5.103 41.099 1.00 91.25 211 ALA A C 1
ATOM 1487 O O . ALA A 1 211 ? -26.897 4.942 41.242 1.00 91.25 211 ALA A O 1
ATOM 1488 N N . ARG A 1 212 ? -24.771 4.591 41.945 1.00 95.00 212 ARG A N 1
ATOM 1489 C CA . ARG A 1 212 ? -25.096 3.836 43.165 1.00 95.00 212 ARG A CA 1
ATOM 1490 C C . ARG A 1 212 ? -26.034 4.649 44.064 1.00 95.00 212 ARG A C 1
ATOM 1492 O O . ARG A 1 212 ? -25.735 5.797 44.384 1.00 95.00 212 ARG A O 1
ATOM 1499 N N . LYS A 1 213 ? -27.129 4.032 44.505 1.00 95.62 213 LYS A N 1
ATOM 1500 C C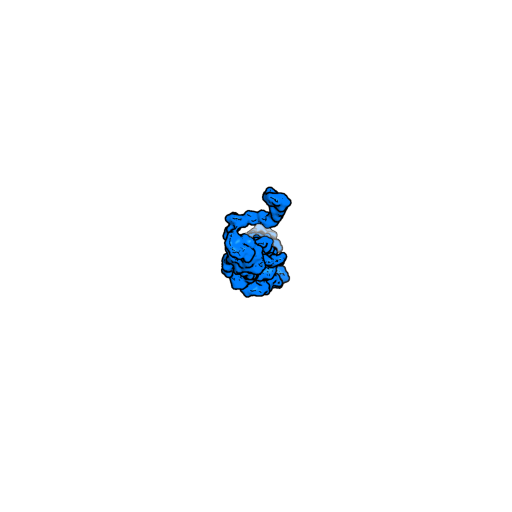A . LYS A 1 213 ? -28.137 4.601 45.411 1.00 95.62 213 LYS A CA 1
ATOM 1501 C C . LYS A 1 213 ? -28.062 3.928 46.785 1.00 95.62 213 LYS A C 1
ATOM 1503 O O . LYS A 1 213 ? -27.555 2.811 46.904 1.00 95.62 213 LYS A O 1
ATOM 1508 N N . THR A 1 214 ? -28.596 4.596 47.805 1.00 97.69 214 THR A N 1
ATOM 1509 C CA . THR A 1 214 ? -28.731 4.064 49.171 1.00 97.69 214 THR A CA 1
ATOM 1510 C C . THR A 1 214 ? -30.209 4.004 49.538 1.00 97.69 214 THR A C 1
ATOM 1512 O O . THR A 1 214 ? -30.954 4.934 49.236 1.00 97.69 214 THR A O 1
ATOM 1515 N N . GLY A 1 215 ? -30.637 2.909 50.161 1.00 97.69 215 GLY A N 1
ATOM 1516 C CA . GLY A 1 215 ? -32.004 2.730 50.631 1.00 97.69 215 GLY A CA 1
ATOM 1517 C C . GLY A 1 215 ? -32.363 3.686 51.767 1.00 97.69 215 GLY A C 1
ATOM 1518 O O . GLY A 1 215 ? -31.503 4.080 52.560 1.00 97.69 215 GLY A O 1
ATOM 1519 N N . SER A 1 216 ? -33.646 4.025 51.845 1.00 96.38 216 SER A N 1
ATOM 1520 C CA . SER A 1 216 ? -34.268 4.874 52.867 1.00 96.38 216 SER A CA 1
ATOM 1521 C C . SER A 1 216 ? -35.616 4.314 53.345 1.00 96.38 216 SER A C 1
ATOM 1523 O O . SER A 1 216 ? -36.402 5.037 53.947 1.00 96.38 216 SER A O 1
ATOM 1525 N N . GLY A 1 217 ? -35.916 3.050 53.034 1.00 95.88 217 GLY A N 1
ATOM 1526 C CA . GLY A 1 217 ? -37.221 2.423 53.248 1.00 95.88 217 GLY A CA 1
ATOM 1527 C C . GLY A 1 217 ? -37.472 1.859 54.648 1.00 95.88 217 GLY A C 1
ATOM 1528 O O . GLY A 1 217 ? -38.472 1.172 54.844 1.00 95.88 217 GLY A O 1
ATOM 1529 N N . THR A 1 218 ? -36.577 2.076 55.621 1.00 96.19 218 THR A N 1
ATOM 1530 C CA . THR A 1 218 ? -36.848 1.678 57.012 1.00 96.19 218 THR A CA 1
ATOM 1531 C C . THR A 1 218 ? -37.804 2.672 57.663 1.00 96.19 218 THR A C 1
ATOM 1533 O O . THR A 1 218 ? -37.520 3.865 57.723 1.00 96.19 218 THR A O 1
ATOM 1536 N N . GLN A 1 219 ? -38.908 2.155 58.184 1.00 92.12 219 GLN A N 1
ATOM 1537 C CA . GLN A 1 21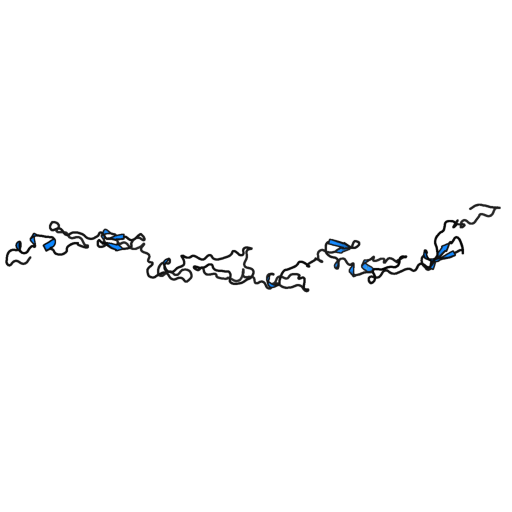9 ? -39.973 2.895 58.841 1.00 92.12 219 GLN A CA 1
ATOM 1538 C C . GLN A 1 219 ? -39.942 2.683 60.361 1.00 92.12 219 GLN A C 1
ATOM 1540 O O . GLN A 1 219 ? -39.326 1.742 60.875 1.00 92.12 219 GLN A O 1
ATOM 1545 N N . ASN A 1 220 ? -40.663 3.539 61.082 1.00 91.19 220 ASN A N 1
ATOM 1546 C CA . ASN A 1 220 ? -40.888 3.397 62.515 1.00 91.19 220 ASN A CA 1
ATOM 1547 C C . ASN A 1 220 ? -42.320 2.915 62.755 1.00 91.19 220 ASN A C 1
ATOM 1549 O O . ASN A 1 220 ? -43.256 3.414 62.131 1.00 91.19 220 ASN A O 1
ATOM 1553 N N . LEU A 1 221 ? -42.483 1.963 63.672 1.00 90.62 221 LEU A N 1
ATOM 1554 C CA . LEU A 1 221 ? -43.797 1.628 64.210 1.00 90.62 221 LEU A CA 1
ATOM 1555 C C . LEU A 1 221 ? -44.209 2.688 65.237 1.00 90.62 221 LEU A C 1
ATOM 1557 O O . LEU A 1 221 ? -43.358 3.320 65.865 1.00 90.62 221 LEU A O 1
ATOM 1561 N N . SER A 1 222 ? -45.516 2.882 65.386 1.00 87.50 222 SER A N 1
ATOM 1562 C CA . SER A 1 222 ? -46.105 3.810 66.348 1.00 87.50 222 SER A CA 1
ATOM 1563 C C . SER A 1 222 ? -47.316 3.147 67.001 1.00 87.50 222 SER A C 1
ATOM 1565 O O . SER A 1 222 ? -48.130 2.588 66.265 1.00 87.50 222 SER A O 1
ATOM 1567 N N . PRO A 1 223 ? -47.487 3.258 68.330 1.00 85.75 223 PRO A N 1
ATOM 1568 C CA . PRO A 1 223 ? -48.676 2.753 69.019 1.00 85.75 223 PRO A CA 1
ATOM 1569 C C . PRO A 1 223 ? -49.941 3.550 68.656 1.00 85.75 223 PRO A C 1
ATOM 1571 O O . PRO A 1 223 ? -51.053 3.126 68.936 1.00 85.75 223 PRO A O 1
ATOM 1574 N N . LEU A 1 224 ? -49.787 4.709 68.003 1.00 87.56 224 LEU A N 1
ATOM 1575 C CA . LEU A 1 224 ? -50.895 5.582 67.607 1.00 87.56 224 LEU A CA 1
ATOM 1576 C C . LEU A 1 224 ? -51.498 5.235 66.235 1.00 87.56 224 LEU A C 1
ATOM 1578 O O . LEU A 1 224 ? -52.470 5.867 65.831 1.00 87.56 224 LEU A O 1
ATOM 1582 N N . ASN A 1 225 ? -50.916 4.281 65.500 1.00 79.62 225 ASN A N 1
ATOM 1583 C CA . ASN A 1 225 ? -51.345 3.919 64.149 1.00 79.62 225 ASN A CA 1
ATOM 1584 C C . ASN A 1 225 ? -51.647 2.420 64.064 1.00 79.62 225 ASN A C 1
ATOM 1586 O O . ASN A 1 225 ? -50.740 1.598 64.139 1.00 79.62 225 ASN A O 1
ATOM 1590 N N . GLU A 1 226 ? -52.906 2.064 63.809 1.00 86.25 226 GLU A N 1
ATOM 1591 C CA . GLU A 1 226 ? -53.313 0.661 63.627 1.00 86.25 226 GLU A CA 1
ATOM 1592 C C . GLU A 1 226 ? -52.892 0.085 62.262 1.00 86.25 226 GLU A C 1
ATOM 1594 O O . GLU A 1 226 ? -52.824 -1.128 62.079 1.00 86.25 226 GLU A O 1
ATOM 1599 N N . THR A 1 227 ? -52.608 0.947 61.279 1.00 87.38 227 THR A N 1
ATOM 1600 C CA . THR A 1 227 ? -52.214 0.519 59.930 1.00 87.38 227 THR A CA 1
ATOM 1601 C C . THR A 1 227 ? -50.697 0.475 59.790 1.00 87.38 227 THR A C 1
ATOM 1603 O O . THR A 1 227 ? -50.022 1.501 59.872 1.00 87.38 227 THR A O 1
ATOM 1606 N N . VAL A 1 228 ? -50.169 -0.716 59.506 1.00 88.56 228 VAL A N 1
ATOM 1607 C CA . VAL A 1 228 ? -48.748 -0.957 59.233 1.00 88.56 228 VAL A CA 1
ATOM 1608 C C . VAL A 1 228 ? -48.578 -1.207 57.737 1.00 88.56 228 VAL A C 1
ATOM 1610 O O . VAL A 1 228 ? -49.134 -2.157 57.188 1.00 88.56 228 VAL A O 1
ATOM 1613 N N . LEU A 1 229 ? -47.841 -0.327 57.058 1.00 87.06 229 LEU A N 1
ATOM 1614 C CA . LEU A 1 229 ? -47.528 -0.490 55.637 1.00 87.06 229 LEU A CA 1
ATOM 1615 C C . LEU A 1 229 ? -46.587 -1.690 55.414 1.00 87.06 229 LEU A C 1
ATOM 1617 O O . LEU A 1 229 ? -45.905 -2.159 56.318 1.00 87.06 229 LEU A O 1
ATOM 1621 N N . ALA A 1 230 ? -46.507 -2.212 54.193 1.00 87.00 230 ALA A N 1
ATOM 1622 C CA . ALA A 1 230 ? -45.457 -3.181 53.887 1.00 87.00 230 ALA A CA 1
ATOM 1623 C C . ALA A 1 230 ? -44.085 -2.480 53.919 1.00 87.00 230 ALA A C 1
ATOM 1625 O O . ALA A 1 230 ? -43.934 -1.391 53.361 1.00 87.00 230 ALA A O 1
ATOM 1626 N N . GLY A 1 231 ? -43.077 -3.087 54.552 1.00 91.00 231 GLY A N 1
ATOM 1627 C CA . GLY A 1 231 ? -41.731 -2.516 54.564 1.00 91.00 231 GLY A CA 1
ATOM 1628 C C . GLY A 1 231 ? -40.795 -3.063 55.638 1.00 91.00 231 GLY A C 1
ATOM 1629 O O . GLY A 1 231 ? -41.074 -4.061 56.301 1.00 91.00 231 GLY A O 1
ATOM 1630 N N . TYR A 1 232 ? -39.657 -2.383 55.788 1.00 93.62 232 TYR A N 1
ATOM 1631 C CA . TYR A 1 232 ? -38.669 -2.644 56.834 1.00 93.62 232 TYR A CA 1
ATOM 1632 C C . TYR A 1 232 ? -38.958 -1.773 58.057 1.00 93.62 232 TYR A C 1
ATOM 1634 O O . TYR A 1 232 ? -39.250 -0.592 57.899 1.00 93.62 232 TYR A O 1
ATOM 1642 N N . TYR A 1 233 ? -38.800 -2.313 59.266 1.00 93.56 233 TYR A N 1
ATOM 1643 C CA . TYR A 1 233 ? -39.079 -1.594 60.513 1.00 93.56 233 TYR A CA 1
ATOM 1644 C C . TYR A 1 233 ? -37.863 -1.538 61.436 1.00 93.56 233 TYR A C 1
ATOM 1646 O O . TYR A 1 233 ? -37.125 -2.516 61.558 1.00 93.56 233 TYR A O 1
ATOM 1654 N N . ALA A 1 234 ? -37.648 -0.382 62.072 1.00 91.50 234 ALA A N 1
ATOM 1655 C CA . ALA A 1 234 ? -36.523 -0.153 62.984 1.00 91.50 234 ALA A CA 1
ATOM 1656 C C . ALA A 1 234 ? -36.638 -0.957 64.291 1.00 91.50 234 ALA A C 1
ATOM 1658 O O . ALA A 1 234 ? -35.630 -1.418 64.823 1.00 91.50 234 ALA A O 1
ATOM 1659 N N . ALA A 1 235 ? -37.863 -1.148 64.778 1.00 87.50 235 ALA A N 1
ATOM 1660 C CA . ALA A 1 235 ? -38.186 -1.985 65.923 1.00 87.50 235 ALA A CA 1
ATOM 1661 C C . ALA A 1 235 ? -39.330 -2.924 65.541 1.00 87.50 235 ALA A C 1
ATOM 1663 O O . ALA A 1 235 ? -40.292 -2.500 64.907 1.00 87.50 235 ALA A O 1
ATOM 1664 N N . THR A 1 236 ? -39.214 -4.193 65.921 1.00 87.88 236 THR A N 1
ATOM 1665 C CA . THR A 1 236 ? -40.265 -5.211 65.744 1.00 87.88 236 THR A CA 1
ATOM 1666 C C . THR A 1 236 ? -40.728 -5.803 67.073 1.00 87.88 236 THR A C 1
ATOM 1668 O O . THR A 1 236 ? -41.713 -6.534 67.119 1.00 87.88 236 THR A O 1
ATOM 1671 N N . THR A 1 237 ? -40.043 -5.472 68.169 1.00 89.12 237 THR A N 1
ATOM 1672 C CA . THR A 1 237 ? -40.470 -5.816 69.523 1.00 89.12 237 THR A CA 1
ATOM 1673 C C . THR A 1 237 ? -41.606 -4.886 69.926 1.00 89.12 237 THR A C 1
ATOM 1675 O O . THR A 1 237 ? -41.369 -3.705 70.167 1.00 89.12 237 THR A O 1
ATOM 1678 N N . LEU A 1 238 ? -42.830 -5.411 70.008 1.00 85.75 238 LEU A N 1
ATOM 1679 C CA . LEU A 1 238 ? -44.017 -4.593 70.268 1.00 85.75 238 LEU A CA 1
ATOM 1680 C C . LEU A 1 238 ? -43.953 -3.863 71.616 1.00 85.75 238 LEU A C 1
ATOM 1682 O O . LEU A 1 238 ? -44.309 -2.696 71.667 1.00 85.75 238 LEU A O 1
ATOM 1686 N N . SER A 1 239 ? -43.397 -4.471 72.668 1.00 84.94 239 SER A N 1
ATOM 1687 C CA . SER A 1 239 ? -43.204 -3.799 73.966 1.00 84.94 239 SER A CA 1
ATOM 1688 C C . SER A 1 239 ? -42.166 -2.671 73.954 1.00 84.94 239 SER A C 1
ATOM 1690 O O . SER A 1 239 ? -42.126 -1.863 74.873 1.00 84.94 239 SER A O 1
ATOM 1692 N N . ALA A 1 240 ? -41.323 -2.591 72.920 1.00 83.69 240 ALA A N 1
ATOM 1693 C CA . ALA A 1 240 ? -40.433 -1.448 72.702 1.00 83.69 240 ALA A CA 1
ATOM 1694 C C . ALA A 1 240 ? -41.102 -0.328 71.883 1.00 83.69 240 ALA A C 1
ATOM 1696 O O . ALA A 1 240 ? -40.562 0.772 71.794 1.00 83.69 240 ALA A O 1
ATOM 1697 N N . VAL A 1 241 ? -42.243 -0.620 71.252 1.00 86.31 241 VAL A N 1
ATOM 1698 C CA . VAL A 1 241 ? -43.029 0.316 70.436 1.00 86.31 241 VAL A CA 1
ATOM 1699 C C . VAL A 1 241 ? -44.191 0.886 71.246 1.00 86.31 241 VAL A C 1
ATOM 1701 O O . VAL A 1 241 ? -44.466 2.079 71.154 1.00 86.31 241 VAL A O 1
ATOM 1704 N N . ASP A 1 242 ? -44.847 0.041 72.038 1.00 88.06 242 ASP A N 1
ATOM 1705 C CA . ASP A 1 242 ? -45.997 0.371 72.865 1.00 88.06 242 ASP A CA 1
ATOM 1706 C C . ASP A 1 242 ? -45.700 0.070 74.339 1.00 88.06 242 ASP A C 1
ATOM 1708 O O . ASP A 1 242 ? -45.477 -1.080 74.729 1.00 88.06 242 ASP A O 1
ATOM 1712 N N . GLY A 1 243 ? -45.694 1.124 75.156 1.00 85.31 243 GLY A N 1
ATOM 1713 C CA . GLY A 1 243 ? -45.451 1.023 76.592 1.00 85.31 243 GLY A CA 1
ATOM 1714 C C . GLY A 1 243 ? -46.579 0.320 77.348 1.00 85.31 243 GLY A C 1
ATOM 1715 O O . GLY A 1 243 ? -46.332 -0.235 78.419 1.00 85.31 243 GLY A O 1
ATOM 1716 N N . ASP A 1 244 ? -47.794 0.269 76.799 1.00 86.94 244 ASP A N 1
ATOM 1717 C CA . ASP A 1 244 ? -48.918 -0.436 77.425 1.00 86.94 244 ASP A CA 1
ATOM 1718 C C . ASP A 1 244 ? -48.717 -1.961 77.417 1.00 86.94 244 ASP A C 1
ATOM 1720 O O . ASP A 1 244 ? -49.319 -2.679 78.216 1.00 86.94 244 ASP A O 1
ATOM 1724 N N . LEU A 1 245 ? -47.805 -2.460 76.574 1.00 86.44 245 LEU A N 1
ATOM 1725 C CA . LEU A 1 245 ? -47.394 -3.863 76.535 1.00 86.44 245 LEU A CA 1
ATOM 1726 C C . LEU A 1 245 ? -46.298 -4.211 77.557 1.00 86.44 245 LEU A C 1
ATOM 1728 O O . LEU A 1 245 ? -45.818 -5.349 77.570 1.00 86.44 245 LEU A O 1
ATOM 1732 N N . ASP A 1 246 ? -45.880 -3.273 78.413 1.00 84.94 246 ASP A N 1
ATOM 1733 C CA . ASP A 1 246 ? -45.004 -3.599 79.538 1.00 84.94 246 ASP A CA 1
ATOM 1734 C C . ASP A 1 246 ? -45.735 -4.513 80.535 1.00 84.94 246 ASP A C 1
ATOM 1736 O O . ASP A 1 246 ? -46.895 -4.300 80.880 1.00 84.94 246 ASP A O 1
ATOM 1740 N N . THR A 1 247 ? -45.045 -5.533 81.039 1.00 82.06 247 THR A N 1
ATOM 1741 C CA . THR A 1 247 ? -45.588 -6.542 81.962 1.00 82.06 247 THR A CA 1
ATOM 1742 C C . THR A 1 247 ? -46.254 -5.960 83.207 1.00 82.06 247 THR A C 1
ATOM 1744 O O . THR A 1 247 ? -47.206 -6.554 83.710 1.00 82.06 247 THR A O 1
ATOM 1747 N N . ALA A 1 248 ? -45.811 -4.792 83.684 1.00 86.19 248 ALA A N 1
ATOM 1748 C CA . ALA A 1 248 ? -46.436 -4.090 84.806 1.00 86.19 248 ALA A CA 1
ATOM 1749 C C . ALA A 1 248 ? -47.835 -3.531 84.474 1.00 86.19 248 ALA A C 1
ATOM 1751 O O . ALA A 1 248 ? -48.661 -3.368 85.374 1.00 86.19 248 ALA A O 1
ATOM 1752 N N . ASN A 1 249 ? -48.110 -3.274 83.194 1.00 85.75 249 ASN A N 1
ATOM 1753 C CA . ASN A 1 249 ? -49.366 -2.716 82.695 1.00 85.75 249 ASN A CA 1
ATOM 1754 C C . ASN A 1 249 ? -50.400 -3.813 82.357 1.00 85.75 249 ASN A C 1
ATOM 1756 O O . ASN A 1 249 ? -51.580 -3.520 82.146 1.00 85.75 249 ASN A O 1
ATOM 1760 N N . ILE A 1 250 ? -50.004 -5.093 82.392 1.00 85.62 250 ILE A N 1
ATOM 1761 C CA . ILE A 1 250 ? -50.868 -6.248 82.106 1.00 85.62 250 ILE A CA 1
ATOM 1762 C C . ILE A 1 250 ? -51.485 -6.788 83.403 1.00 85.62 250 ILE A C 1
ATOM 1764 O O . ILE A 1 250 ? -50.790 -7.165 84.346 1.00 85.62 250 ILE A O 1
ATOM 1768 N N . LYS A 1 251 ? -52.821 -6.891 83.461 1.00 86.50 251 LYS A N 1
ATOM 1769 C CA . LYS A 1 251 ? -53.513 -7.487 84.620 1.00 86.50 251 LYS A CA 1
ATOM 1770 C C . LYS A 1 251 ? -53.090 -8.947 84.828 1.00 86.50 251 LYS A C 1
ATOM 1772 O O . LYS A 1 251 ? -53.113 -9.743 83.892 1.00 86.50 251 LYS A O 1
ATOM 1777 N N . SER A 1 252 ? -52.805 -9.310 86.082 1.00 84.81 252 SER A N 1
ATOM 1778 C CA . SER A 1 252 ? -52.404 -10.670 86.470 1.00 84.81 252 SER A CA 1
ATOM 1779 C C . SER A 1 252 ? -53.362 -11.741 85.926 1.00 84.81 252 SER A C 1
ATOM 1781 O O . SER A 1 252 ? -54.584 -11.631 86.064 1.00 84.81 252 SER A O 1
ATOM 1783 N N . GLY A 1 253 ? -52.793 -12.768 85.289 1.00 83.31 253 GLY A N 1
ATOM 1784 C CA . GLY A 1 253 ? -53.528 -13.891 84.700 1.00 83.31 253 GLY A CA 1
ATOM 1785 C C . GLY A 1 253 ? -54.182 -13.619 83.338 1.00 83.31 253 GLY A C 1
ATOM 1786 O O . GLY A 1 253 ? -54.999 -14.431 82.904 1.00 83.31 253 GLY A O 1
ATOM 1787 N N . LYS A 1 254 ? -53.874 -12.503 82.660 1.00 77.62 254 LYS A N 1
ATOM 1788 C CA . LYS A 1 254 ? -54.350 -12.213 81.295 1.00 77.62 254 LYS A CA 1
ATOM 1789 C C . LYS A 1 254 ? -53.241 -12.400 80.255 1.00 77.62 254 LYS A C 1
ATOM 1791 O O . LYS A 1 254 ? -52.118 -11.958 80.465 1.00 77.62 254 LYS A O 1
ATOM 1796 N N . THR A 1 255 ? -53.586 -13.039 79.136 1.00 75.00 255 THR A N 1
ATOM 1797 C CA . THR A 1 255 ? -52.782 -13.090 77.904 1.00 75.00 255 THR A CA 1
ATOM 1798 C C . THR A 1 255 ? -53.332 -12.038 76.950 1.00 75.00 255 THR A C 1
ATOM 1800 O O . THR A 1 255 ? -54.554 -11.971 76.785 1.00 75.00 255 THR A O 1
ATOM 1803 N N . ILE A 1 256 ? -52.449 -11.216 76.385 1.00 70.38 256 ILE A N 1
ATOM 1804 C CA . ILE A 1 256 ? -52.769 -10.253 75.324 1.00 70.38 256 ILE A CA 1
ATOM 1805 C C . ILE A 1 256 ? -52.395 -10.850 73.974 1.00 70.38 256 ILE A C 1
ATOM 1807 O O . ILE A 1 256 ? -51.365 -11.565 73.937 1.00 70.38 256 ILE A O 1
#

Foldseek 3Di:
DDDDPNDDPDPPDDDCVPPDDDQCQAEAQDWDQDPPDGIDGHDPYADEDAPPDPDDDPGHYDADPVGPCVRPVCLALCNDAAQDADPNRHHHPVRHDCPVPDDDLQRAEPQDWDDDPPDDIDGHDFYDCCPVPDDDQAAQAKTADPDDHHNDDPDNPPIDHHDVCQEQDNDEAPDAGSNHHHDPPRHAQLVPDDDQLQDPAQDWDDHNRDDIDGHDNEDEDAPVDPDDDDTHYPDPPVCVRDVCPPPVNDPPPDDD

pLDDT: mean 85.78, std 10.66, range [48.12, 97.69]

Radius of gyration: 59.12 Å; chains: 1; bounding box: 113×50×178 Å

Sequence (256 aa):
GITIFGFAGSADVHDISGATAIEAEVIEDETFYAVSGGIRTGTMPIVEITAVNDNYLAGYHAGDGGGLAAIDVNLAAANILSGVNIFGFIGPATVQEIGDADAAVGEVLSPRTFFSVTGAIKTGTMGDYSAAGITITPSTANQHLPNAGYWLTTDASVKVLGDAQLVTGSIKFGVTIFGVAGHTNVRDSSDATAVAGEVKTGSTFYAGGGARKTGSGTQNLSPLNETVLAGYYAATTLSAVDGDLDTANIKSGKTI

Secondary structure (DSSP, 8-state):
--EETTEEPPTT----TT----GGGSBBT-EEEETTTEEEEB-B--B---TT-S---SS-BPPPTT-HHHH-GGGSGGGSPBT-EETTEEBPTTS---TT----GGGSBTT-EEEETTEEEEE--B-B-SSS-------SSPBPPSSSSB-SSS-TT--B---TT-SGGGS-TT-EETTEEPPTT----TT----GGGS-TT-EE--TT-S-EE---EE---TT-S---SSEES---HHHH-GGGSGGGSPTT---